Protein AF-A0A834XGU0-F1 (afdb_monomer)

Solvent-accessible surface area (backbone atoms only — not comparable to full-atom values): 18751 Å² total; per-residue (Å²): 137,83,82,84,76,79,83,80,79,70,70,51,96,63,77,82,77,50,76,67,57,47,54,52,50,52,50,57,51,48,28,32,64,75,69,69,49,90,61,53,84,38,84,36,68,68,32,59,58,32,35,29,59,75,41,93,66,96,56,82,42,76,46,64,76,78,62,57,71,57,63,50,50,53,47,44,42,54,41,32,52,72,74,73,41,81,58,84,85,80,74,69,86,64,63,65,71,62,43,58,63,42,100,55,33,50,60,59,52,48,52,33,46,78,69,64,38,44,60,70,57,52,40,75,72,79,76,49,38,65,81,80,62,89,65,49,68,57,55,16,49,51,36,28,39,52,50,53,53,47,48,62,74,70,33,80,84,76,47,54,74,67,49,49,38,51,38,41,54,36,31,33,45,51,83,45,69,80,26,27,25,58,48,102,82,70,46,82,40,53,44,58,44,48,23,35,41,69,44,66,64,43,60,68,67,60,34,49,51,37,53,51,35,56,51,43,12,66,67,46,30,80,45,43,66,69,42,49,48,87,76,64,76,76,60,47,58,62,51,43,51,56,51,52,54,49,39,57,76,48,37,89,50,34,65,44,26,48,51,53,10,45,70,68,42,86,65,90,72,89,56,92,50,64,66,61,53,50,50,54,42,50,53,47,48,53,39,31,50,46,34,42,42,70,76,60,58,53,68,63,58,62,76,77,72,88,80,80,78,91,74,89,72,87,82,80,89,134

Foldseek 3Di:
DDDDDDPPQQFDPDQDDDPVNVVVVCLLVLLCVVVVPPKDWDWDDPNVVCSRSVHDDPDTDIDIDPDDPVVSLVSSCVSCVVVVHHPPLRDDPDQLLDLLLDDCVLVVLVSCVVVVVNCVLQPWDPAKPDDQDPCVSVQLSVQLVLLSVLCVVLPDPLDDSVLSSLLNLLSNCLSQLPMWGQDPVRDTHRRSCCRVCPNNVHDSVSSVLSNLLSVLLVQCLVCLVVLLDPDDDPVLVVSLVSVLVSCLSNQPSVLSSLSVNLSVHDDDPPDPPPVVSSVVSNSSSVSNVCCCVPVSVSPVSNDDDDDDDDDDDDDDDD

pLDDT: mean 77.76, std 17.04, range [29.27, 97.12]

Organism: NCBI:txid362788

Structure (mmCIF, N/CA/C/O backbone):
data_AF-A0A834XGU0-F1
#
_entry.id   AF-A0A834XGU0-F1
#
loop_
_atom_site.group_PDB
_atom_site.id
_atom_site.type_symbol
_atom_site.label_atom_id
_atom_site.label_alt_id
_atom_site.label_comp_id
_atom_site.label_asym_id
_atom_site.label_entity_id
_atom_site.label_seq_id
_atom_site.pdbx_PDB_ins_code
_atom_site.Cartn_x
_atom_site.Cartn_y
_atom_site.Cartn_z
_atom_site.occupancy
_atom_site.B_iso_or_equiv
_atom_site.auth_seq_id
_atom_site.auth_comp_id
_atom_site.auth_asym_id
_atom_site.auth_atom_id
_atom_site.pdbx_PDB_model_num
ATOM 1 N N . MET A 1 1 ? -44.386 -19.884 1.394 1.00 36.91 1 MET A N 1
ATOM 2 C CA . MET A 1 1 ? -44.387 -18.837 2.441 1.00 36.91 1 MET A CA 1
ATOM 3 C C . MET A 1 1 ? -43.522 -19.315 3.600 1.00 36.91 1 MET A C 1
ATOM 5 O O . MET A 1 1 ? -43.923 -20.249 4.278 1.00 36.91 1 MET A O 1
ATOM 9 N N . ARG A 1 2 ? -42.312 -18.768 3.785 1.00 37.66 2 ARG A N 1
ATOM 10 C CA . ARG A 1 2 ? -41.508 -19.022 4.995 1.00 37.66 2 ARG A CA 1
ATOM 11 C C . ARG A 1 2 ? -41.922 -17.994 6.045 1.00 37.66 2 ARG A C 1
ATOM 13 O O . ARG A 1 2 ? -41.835 -16.799 5.781 1.00 37.66 2 ARG A O 1
ATOM 20 N N . ALA A 1 3 ? -42.421 -18.466 7.182 1.00 40.53 3 ALA A N 1
ATOM 21 C CA . ALA A 1 3 ? -42.784 -17.622 8.309 1.00 40.53 3 ALA A CA 1
ATOM 22 C C . ALA A 1 3 ? -41.525 -16.941 8.871 1.00 40.53 3 ALA A C 1
ATOM 24 O O . ALA A 1 3 ? -40.548 -17.610 9.206 1.00 40.53 3 ALA A O 1
ATOM 25 N N . TYR A 1 4 ? -41.549 -15.611 8.945 1.00 37.22 4 TYR A N 1
ATOM 26 C CA . TYR A 1 4 ? -40.575 -14.830 9.699 1.00 37.22 4 TYR A CA 1
ATOM 27 C C . TYR A 1 4 ? -40.877 -15.014 11.189 1.00 37.22 4 TYR A C 1
ATOM 29 O O . TYR A 1 4 ? -41.859 -14.477 11.696 1.00 37.22 4 TYR A O 1
ATOM 37 N N . SER A 1 5 ? -40.039 -15.773 11.890 1.00 46.00 5 SER A N 1
ATOM 38 C CA . SER A 1 5 ? -40.006 -15.748 13.353 1.00 46.00 5 SER A CA 1
ATOM 39 C C . SER A 1 5 ? -39.207 -14.514 13.784 1.00 46.00 5 SER A C 1
ATOM 41 O O . SER A 1 5 ? -38.028 -14.421 13.431 1.00 46.00 5 SER A O 1
ATOM 43 N N . PRO A 1 6 ? -39.786 -13.548 14.517 1.00 44.09 6 PRO A N 1
ATOM 44 C CA . PRO A 1 6 ? -39.016 -12.419 15.013 1.00 44.09 6 PRO A CA 1
ATOM 45 C C . PRO A 1 6 ? -38.058 -12.920 16.099 1.00 44.09 6 PRO A C 1
ATOM 47 O O . PRO A 1 6 ? -38.489 -13.462 17.118 1.00 44.09 6 PRO A O 1
ATOM 50 N N . LEU A 1 7 ? -36.752 -12.749 15.878 1.00 43.41 7 LEU A N 1
ATOM 51 C CA . LEU A 1 7 ? -35.735 -12.912 16.916 1.00 43.41 7 LEU A CA 1
ATOM 52 C C . LEU A 1 7 ? -36.067 -11.941 18.059 1.00 43.41 7 LEU A C 1
ATOM 54 O O . LEU A 1 7 ? -35.852 -10.735 17.946 1.00 43.41 7 LEU A O 1
ATOM 58 N N . ARG A 1 8 ? -36.626 -12.459 19.158 1.00 49.28 8 ARG A N 1
ATOM 59 C CA . ARG A 1 8 ? -36.772 -11.712 20.411 1.00 49.28 8 ARG A CA 1
ATOM 60 C C . ARG A 1 8 ? -35.387 -11.592 21.040 1.00 49.28 8 ARG A C 1
ATOM 62 O O . ARG A 1 8 ? -34.969 -12.477 21.780 1.00 49.28 8 ARG A O 1
ATOM 69 N N . TYR A 1 9 ? -34.661 -10.524 20.724 1.00 52.12 9 TYR A N 1
ATOM 70 C CA . TYR A 1 9 ? -33.456 -10.177 21.472 1.00 52.12 9 TYR A CA 1
ATOM 71 C C . TYR A 1 9 ? -33.874 -9.759 22.886 1.00 52.12 9 TYR A C 1
ATOM 73 O O . TYR A 1 9 ? -34.548 -8.746 23.062 1.00 52.12 9 TYR A O 1
ATOM 81 N N . GLN A 1 10 ? -33.524 -10.569 23.886 1.00 57.81 10 GLN A N 1
ATOM 82 C CA . GLN A 1 10 ? -33.650 -10.190 25.291 1.00 57.81 10 GLN A CA 1
ATOM 83 C C . GLN A 1 10 ? -32.514 -9.219 25.618 1.00 57.81 10 GLN A C 1
ATOM 85 O O . GLN A 1 10 ? -31.343 -9.585 25.547 1.00 57.81 10 GLN A O 1
ATOM 90 N N . VAL A 1 11 ? -32.870 -7.972 25.912 1.00 60.47 11 VAL A N 1
ATOM 91 C CA . VAL A 1 11 ? -31.928 -6.948 26.370 1.00 60.47 11 VAL A CA 1
ATOM 92 C C . VAL A 1 11 ? -31.745 -7.121 27.875 1.00 60.47 11 VAL A C 1
ATOM 94 O O . VAL A 1 11 ? -32.730 -7.232 28.600 1.00 60.47 11 VAL A O 1
ATOM 97 N N . LYS A 1 12 ? -30.497 -7.173 28.345 1.00 70.94 12 LYS A N 1
ATOM 98 C CA . LYS A 1 12 ? -30.189 -7.198 29.779 1.00 70.94 12 LYS A CA 1
ATOM 99 C C . LYS A 1 12 ? -30.462 -5.821 30.399 1.00 70.94 12 LYS A C 1
ATOM 101 O O . LYS A 1 12 ? -29.985 -4.812 29.888 1.00 70.94 12 LYS A O 1
ATOM 106 N N . ASP A 1 13 ? -31.131 -5.797 31.552 1.00 69.56 13 ASP A N 1
ATOM 107 C CA . ASP A 1 13 ? -31.396 -4.565 32.320 1.00 69.56 13 ASP A CA 1
ATOM 108 C C . ASP A 1 13 ? -30.142 -3.996 33.010 1.00 69.56 13 ASP A C 1
ATOM 110 O O . ASP A 1 13 ? -30.126 -2.842 33.442 1.00 69.56 13 ASP A O 1
ATOM 114 N N . LYS A 1 14 ? -29.081 -4.805 33.144 1.00 72.06 14 LYS A N 1
ATOM 115 C CA . LYS A 1 14 ? -27.813 -4.420 33.775 1.00 72.06 14 LYS A CA 1
ATOM 116 C C . LYS A 1 14 ? -26.626 -4.821 32.907 1.00 72.06 14 LYS A C 1
ATOM 118 O O . LYS A 1 14 ? -26.534 -5.960 32.453 1.00 72.06 14 LYS A O 1
ATOM 123 N N . ILE A 1 15 ? -25.709 -3.875 32.714 1.00 77.50 15 ILE A N 1
ATOM 124 C CA . ILE A 1 15 ? -24.426 -4.101 32.046 1.00 77.50 15 ILE A CA 1
ATOM 125 C C . ILE A 1 15 ? -23.455 -4.711 33.057 1.00 77.50 15 ILE A C 1
ATOM 127 O O . ILE A 1 15 ? -23.172 -4.116 34.095 1.00 77.50 15 ILE A O 1
ATOM 131 N N . GLU A 1 16 ? -22.937 -5.893 32.736 1.00 78.56 16 GLU A N 1
ATOM 132 C CA . GLU A 1 16 ? -21.901 -6.564 33.517 1.00 78.56 16 GLU A CA 1
ATOM 133 C C . GLU A 1 16 ? -20.520 -6.180 32.977 1.00 78.56 16 GLU A C 1
ATOM 135 O O . GLU A 1 16 ? -20.194 -6.395 31.803 1.00 78.56 16 GLU A O 1
ATOM 140 N N . VAL A 1 17 ? -19.713 -5.590 33.854 1.00 81.12 17 VAL A N 1
ATOM 141 C CA . VAL A 1 17 ? -18.345 -5.160 33.566 1.00 81.12 17 VAL A CA 1
ATOM 142 C C . VAL A 1 17 ? -17.392 -6.180 34.181 1.00 81.12 17 VAL A C 1
ATOM 144 O O . VAL A 1 17 ? -17.503 -6.494 35.364 1.00 81.12 17 VAL A O 1
ATOM 147 N N . SER A 1 18 ? -16.480 -6.710 33.373 1.00 80.19 18 SER A N 1
ATOM 148 C CA . SER A 1 18 ? -15.431 -7.634 33.805 1.00 80.19 18 SER A CA 1
ATOM 149 C C . SER A 1 18 ? -14.384 -6.931 34.671 1.00 80.19 18 SER A C 1
ATOM 151 O O . SER A 1 18 ? -14.230 -5.709 34.624 1.00 80.19 18 SER A O 1
ATOM 153 N N . ASP A 1 19 ? -13.599 -7.707 35.417 1.00 76.12 19 ASP A N 1
ATOM 154 C CA . ASP A 1 19 ? -12.519 -7.165 36.249 1.00 76.12 19 ASP A CA 1
ATOM 155 C C . ASP A 1 19 ? -11.467 -6.403 35.431 1.00 76.12 19 ASP A C 1
ATOM 157 O O . ASP A 1 19 ? -10.904 -5.414 35.903 1.00 76.12 19 ASP A O 1
ATOM 161 N N . LEU A 1 20 ? -11.216 -6.832 34.190 1.00 74.75 20 LEU A N 1
ATOM 162 C CA . LEU A 1 20 ? -10.299 -6.148 33.281 1.00 74.75 20 LEU A CA 1
ATOM 163 C C . LEU A 1 20 ? -10.860 -4.794 32.836 1.00 74.75 20 LEU A C 1
ATOM 165 O O . LEU A 1 20 ? -10.172 -3.782 32.935 1.00 74.75 20 LEU A O 1
ATOM 169 N N . GLU A 1 21 ? -12.116 -4.758 32.389 1.00 79.50 21 GLU A N 1
ATOM 170 C CA . GLU A 1 21 ? -12.786 -3.517 31.979 1.00 79.50 21 GLU A CA 1
ATOM 171 C C . GLU A 1 21 ? -12.884 -2.531 33.146 1.00 79.50 21 GLU A C 1
ATOM 173 O O . GLU A 1 21 ? -12.647 -1.337 32.977 1.00 79.50 21 GLU A O 1
ATOM 178 N N . LYS A 1 22 ? -13.153 -3.034 34.354 1.00 82.81 22 LYS A N 1
ATOM 179 C CA . LYS A 1 22 ? -13.188 -2.223 35.569 1.00 82.81 22 LYS A CA 1
ATOM 180 C C . LYS A 1 22 ? -11.828 -1.593 35.862 1.00 82.81 22 LYS A C 1
ATOM 182 O O . LYS A 1 22 ? -11.764 -0.387 36.067 1.00 82.81 22 LYS A O 1
ATOM 187 N N . LYS A 1 23 ? -10.737 -2.366 35.773 1.00 79.12 23 LYS A N 1
ATOM 188 C CA . LYS A 1 23 ? -9.370 -1.826 35.884 1.00 79.12 23 LYS A CA 1
ATOM 189 C C . LYS A 1 23 ? -9.099 -0.743 34.841 1.00 79.12 23 LYS A C 1
ATOM 191 O O . LYS A 1 23 ? -8.522 0.284 35.184 1.00 79.12 23 LYS A O 1
ATOM 196 N N . ILE A 1 24 ? -9.528 -0.944 33.593 1.00 81.25 24 ILE A N 1
ATOM 197 C CA . ILE A 1 24 ? -9.379 0.061 32.530 1.00 81.25 24 ILE A CA 1
ATOM 198 C C . ILE A 1 24 ? -10.116 1.348 32.918 1.00 81.25 24 ILE A C 1
ATOM 200 O O . ILE A 1 24 ? -9.513 2.420 32.917 1.00 81.25 24 ILE A O 1
ATOM 204 N N . PHE A 1 25 ? -11.388 1.259 33.310 1.00 85.56 25 PHE A N 1
ATOM 205 C CA . PHE A 1 25 ? -12.170 2.429 33.711 1.00 85.56 25 PHE A CA 1
ATOM 206 C C . PHE A 1 25 ? -11.584 3.135 34.935 1.00 85.56 25 PHE A C 1
ATOM 208 O O . PHE A 1 25 ? -11.485 4.361 34.929 1.00 85.56 25 PHE A O 1
ATOM 215 N N . ASP A 1 26 ? -11.112 2.385 35.930 1.00 84.69 26 ASP A N 1
ATOM 216 C CA . ASP A 1 26 ? -10.465 2.938 37.119 1.00 84.69 26 ASP A CA 1
ATOM 217 C C . ASP A 1 26 ? -9.198 3.732 36.754 1.00 84.69 26 ASP A C 1
ATOM 219 O O . ASP A 1 26 ? -8.947 4.794 37.325 1.00 84.69 26 ASP A O 1
ATOM 223 N N . ARG A 1 27 ? -8.413 3.279 35.765 1.00 85.44 27 ARG A N 1
ATOM 224 C CA . ARG A 1 27 ? -7.227 4.009 35.276 1.00 85.44 27 ARG A CA 1
ATOM 225 C C . ARG A 1 27 ? -7.597 5.295 34.534 1.00 85.44 27 ARG A C 1
ATOM 227 O O . ARG A 1 27 ? -6.975 6.337 34.756 1.00 85.44 27 ARG A O 1
ATOM 234 N N . LEU A 1 28 ? -8.629 5.252 33.690 1.00 84.94 28 LEU A N 1
ATOM 235 C CA . LEU A 1 28 ? -9.108 6.435 32.966 1.00 84.94 28 LEU A CA 1
ATOM 236 C C . LEU A 1 28 ? -9.686 7.486 33.928 1.00 84.94 28 LEU A C 1
ATOM 238 O O . LEU A 1 28 ? -9.356 8.667 33.829 1.00 84.94 28 LEU A O 1
ATOM 242 N N . LEU A 1 29 ? -10.488 7.060 34.906 1.00 88.31 29 LEU A N 1
ATOM 243 C CA . LEU A 1 29 ? -11.030 7.935 35.950 1.00 88.31 29 LEU A CA 1
ATOM 244 C C . LEU A 1 29 ? -9.930 8.462 36.882 1.00 88.31 29 LEU A C 1
ATOM 246 O O . LEU A 1 29 ? -9.945 9.634 37.263 1.00 88.31 29 LEU A O 1
ATOM 250 N N . GLY A 1 30 ? -8.940 7.628 37.208 1.00 87.38 30 GLY A N 1
ATOM 251 C CA . GLY A 1 30 ? -7.760 8.026 37.973 1.00 87.38 30 GLY A CA 1
ATOM 252 C C . GLY A 1 30 ? -6.962 9.134 37.284 1.00 87.38 30 GLY A C 1
ATOM 253 O O . GLY A 1 30 ? -6.522 10.074 37.947 1.00 87.38 30 GLY A O 1
ATOM 254 N N . THR A 1 31 ? -6.870 9.084 35.952 1.00 88.19 31 THR A N 1
ATOM 255 C CA . THR A 1 31 ? -6.255 10.140 35.136 1.00 88.19 31 THR A CA 1
ATOM 256 C C . THR A 1 31 ? -7.010 11.465 35.283 1.00 88.19 31 THR A C 1
ATOM 258 O O . THR A 1 31 ? -6.387 12.492 35.560 1.00 88.19 31 THR A O 1
ATOM 261 N N . LEU A 1 32 ? -8.347 11.458 35.172 1.00 88.25 32 LEU A N 1
ATOM 262 C CA . LEU A 1 32 ? -9.160 12.671 35.359 1.00 88.25 32 LEU A CA 1
ATOM 263 C C . LEU A 1 32 ? -8.946 13.288 36.743 1.00 88.25 32 LEU A C 1
ATOM 265 O O . LEU A 1 32 ? -8.696 14.487 36.857 1.00 88.25 32 LEU A O 1
ATOM 269 N N . SER A 1 33 ? -9.008 12.451 37.782 1.00 90.25 33 SER A N 1
ATOM 270 C CA . SER A 1 33 ? -8.859 12.872 39.176 1.00 90.25 33 SER A CA 1
ATOM 271 C C . SER A 1 33 ? -7.472 13.459 39.445 1.00 90.25 33 SER A C 1
ATOM 273 O O . SER A 1 33 ? -7.350 14.538 40.024 1.00 90.25 33 SER A O 1
ATOM 275 N N . LYS A 1 34 ? -6.411 12.801 38.957 1.00 90.00 34 LYS A N 1
ATOM 276 C CA . LYS A 1 34 ? -5.024 13.235 39.169 1.00 90.00 34 LYS A CA 1
ATOM 277 C C . LYS A 1 34 ? -4.732 14.601 38.553 1.00 90.00 34 LYS A C 1
ATOM 279 O O . LYS A 1 34 ? -4.026 15.400 39.166 1.00 90.00 34 LYS A O 1
ATOM 284 N N . PHE A 1 35 ? -5.232 14.845 37.345 1.00 90.00 35 PHE A N 1
ATOM 285 C CA . PHE A 1 35 ? -4.955 16.069 36.593 1.00 90.00 35 PHE A CA 1
ATOM 286 C C . PHE A 1 35 ? -6.056 17.129 36.721 1.00 90.00 35 PHE A C 1
ATOM 288 O O . PHE A 1 35 ? -5.958 18.174 36.083 1.00 90.00 35 PHE A O 1
ATOM 295 N N . GLY A 1 36 ? -7.086 16.884 37.541 1.00 88.00 36 GLY A N 1
ATOM 296 C CA . GLY A 1 36 ? -8.196 17.818 37.743 1.00 88.00 36 GLY A CA 1
ATOM 297 C C . GLY A 1 36 ? -8.974 18.113 36.459 1.00 88.00 36 GLY A C 1
ATOM 298 O O . GLY A 1 36 ? -9.448 19.233 36.268 1.00 88.00 36 GLY A O 1
ATOM 299 N N . LEU A 1 37 ? -9.067 17.137 35.552 1.00 88.00 37 LEU A N 1
ATOM 300 C CA . LEU A 1 37 ? -9.719 17.320 34.258 1.00 88.00 37 LEU A CA 1
ATOM 301 C C . LEU A 1 37 ? -11.238 17.321 34.445 1.00 88.00 37 LEU A C 1
ATOM 303 O O . LEU A 1 37 ? -11.802 16.381 34.998 1.00 88.00 37 LEU A O 1
ATOM 307 N N . GLN A 1 38 ? -11.912 18.350 33.929 1.00 85.38 38 GLN A N 1
ATOM 308 C CA . GLN A 1 38 ? -13.382 18.429 33.924 1.00 85.38 38 GLN A CA 1
ATOM 309 C C . GLN A 1 38 ? -14.027 17.618 32.784 1.00 85.38 38 GLN A C 1
ATOM 311 O O . GLN A 1 38 ? -15.213 17.766 32.508 1.00 85.38 38 GLN A O 1
ATOM 316 N N . THR A 1 39 ? -13.241 16.801 32.086 1.00 83.50 39 THR A N 1
ATOM 317 C CA . THR A 1 39 ? -13.666 15.981 30.947 1.00 83.50 39 THR A CA 1
ATOM 318 C C . THR A 1 39 ? -14.594 14.855 31.390 1.00 83.50 39 THR A C 1
ATOM 320 O O . THR A 1 39 ? -14.282 14.117 32.325 1.00 83.50 39 THR A O 1
ATOM 323 N N . GLN A 1 40 ? -15.710 14.664 30.689 1.00 82.06 40 GLN A N 1
ATOM 324 C CA . GLN A 1 40 ? -16.565 13.493 30.864 1.00 82.06 40 GLN A CA 1
ATOM 325 C C . GLN A 1 40 ? -16.154 12.368 29.915 1.00 82.06 40 GLN A C 1
ATOM 327 O O . GLN A 1 40 ? -16.179 12.520 28.694 1.00 82.06 40 GLN A O 1
ATOM 332 N N . LEU A 1 41 ? -15.854 11.200 30.487 1.00 84.50 41 LEU A N 1
ATOM 333 C CA . LEU A 1 41 ? -15.638 9.964 29.737 1.00 84.50 41 LEU A CA 1
ATOM 334 C C . LEU A 1 41 ? -16.979 9.272 29.495 1.00 84.50 41 LEU A C 1
ATOM 336 O O . LEU A 1 41 ? -17.712 8.980 30.441 1.00 84.50 41 LEU A O 1
ATOM 340 N N . ARG A 1 42 ? -17.294 8.971 28.235 1.00 83.31 42 ARG A N 1
ATOM 341 C CA . ARG A 1 42 ? -18.494 8.208 27.866 1.00 83.31 42 ARG A CA 1
ATOM 342 C C . ARG A 1 42 ? -18.098 6.968 27.090 1.00 83.31 42 ARG A C 1
ATOM 344 O O . ARG A 1 42 ? -17.464 7.078 26.046 1.00 83.31 42 ARG A O 1
ATOM 351 N N . VAL A 1 43 ? -18.510 5.799 27.572 1.00 83.00 43 VAL A N 1
ATOM 352 C CA . VAL A 1 43 ? -18.376 4.562 26.799 1.00 83.00 43 VAL A CA 1
ATOM 353 C C . VAL A 1 43 ? -19.427 4.568 25.692 1.00 83.00 43 VAL A C 1
ATOM 355 O O . VAL A 1 43 ? -20.607 4.810 25.951 1.00 83.00 43 VAL A O 1
ATOM 358 N N . ALA A 1 44 ? -19.001 4.334 24.460 1.00 78.00 44 ALA A N 1
ATOM 359 C CA . ALA A 1 44 ? -19.841 4.389 23.274 1.00 78.00 44 ALA A CA 1
ATOM 360 C C . ALA A 1 44 ? -19.652 3.137 22.400 1.00 78.00 44 ALA A C 1
ATOM 362 O O . ALA A 1 44 ? -18.952 2.192 22.761 1.00 78.00 44 ALA A O 1
ATOM 363 N N . GLY A 1 45 ? -20.308 3.128 21.240 1.00 77.56 45 GLY A N 1
ATOM 364 C CA . GLY A 1 45 ? -20.022 2.168 20.178 1.00 77.56 45 GLY A CA 1
ATOM 365 C C . GLY A 1 45 ? -20.575 0.757 20.393 1.00 77.56 45 GLY A C 1
ATOM 366 O O . GLY A 1 45 ? -21.588 0.541 21.066 1.00 77.56 45 GLY A O 1
ATOM 367 N N . GLY A 1 46 ? -19.926 -0.209 19.735 1.00 76.81 46 GLY A N 1
ATOM 368 C CA . GLY A 1 46 ? -20.369 -1.607 19.677 1.00 76.81 46 GLY A CA 1
ATOM 369 C C . GLY A 1 46 ? -20.388 -2.288 21.044 1.00 76.81 46 GLY A C 1
ATOM 370 O O . GLY A 1 46 ? -21.262 -3.114 21.292 1.00 76.81 46 GLY A O 1
ATOM 371 N N . TRP A 1 47 ? -19.505 -1.863 21.951 1.00 84.38 47 TRP A N 1
ATOM 372 C CA . TRP A 1 47 ? -19.410 -2.382 23.312 1.00 84.38 47 TRP A CA 1
ATOM 373 C C . TRP A 1 47 ? -20.732 -2.294 24.078 1.00 84.38 47 TRP A C 1
ATOM 375 O O . TRP A 1 47 ? -21.200 -3.290 24.624 1.00 84.38 47 TRP A O 1
ATOM 385 N N . VAL A 1 48 ? -21.381 -1.122 24.071 1.00 80.25 48 VAL A N 1
ATOM 386 C CA . VAL A 1 48 ? -22.630 -0.890 24.820 1.00 80.25 48 VAL A CA 1
ATOM 387 C C . VAL A 1 48 ? -23.741 -1.795 24.290 1.00 80.25 48 VAL A C 1
ATOM 389 O O . VAL A 1 48 ? -24.441 -2.446 25.064 1.00 80.25 48 VAL A O 1
ATOM 392 N N . ARG A 1 49 ? -23.871 -1.884 22.960 1.00 81.44 49 ARG A N 1
ATOM 393 C CA . ARG A 1 49 ? -24.832 -2.780 22.304 1.00 81.44 49 ARG A CA 1
ATOM 394 C C . ARG A 1 49 ? -24.564 -4.234 22.679 1.00 81.44 49 ARG A C 1
ATOM 396 O O . ARG A 1 49 ? -25.493 -4.956 23.023 1.00 81.44 49 ARG A O 1
ATOM 403 N N . ASP A 1 50 ? -23.315 -4.670 22.591 1.00 81.12 50 ASP A N 1
ATOM 404 C CA . ASP A 1 50 ? -22.959 -6.074 22.758 1.00 81.12 50 ASP A CA 1
ATOM 405 C C . ASP A 1 50 ? -23.120 -6.511 24.223 1.00 81.12 50 ASP A C 1
ATOM 407 O O . ASP A 1 50 ? -23.695 -7.571 24.471 1.00 81.12 50 ASP A O 1
ATOM 411 N N . LYS A 1 51 ? -22.797 -5.644 25.192 1.00 80.56 51 LYS A N 1
ATOM 412 C CA . LYS A 1 51 ? -23.093 -5.868 26.616 1.00 80.56 51 LYS A CA 1
ATOM 413 C C . LYS A 1 51 ? -24.586 -5.972 26.911 1.00 80.56 51 LYS A C 1
ATOM 415 O O . LYS A 1 51 ? -25.002 -6.873 27.639 1.00 80.56 51 LYS A O 1
ATOM 420 N N . LEU A 1 52 ? -25.400 -5.101 26.313 1.00 77.94 52 LEU A N 1
ATOM 421 C CA . LEU A 1 52 ? -26.861 -5.158 26.429 1.00 77.94 52 LEU A CA 1
ATOM 422 C C . LEU A 1 52 ? -27.447 -6.448 25.840 1.00 77.94 52 LEU A C 1
ATOM 424 O O . LEU A 1 52 ? -28.478 -6.925 26.307 1.00 77.94 52 LEU A O 1
ATOM 428 N N . LEU A 1 53 ? -26.774 -7.038 24.851 1.00 79.12 53 LEU A N 1
ATOM 429 C CA . LEU A 1 53 ? -27.134 -8.322 24.246 1.00 79.12 53 LEU A CA 1
ATOM 430 C C . LEU A 1 53 ? -26.471 -9.531 24.931 1.00 79.12 53 LEU A C 1
ATOM 432 O O . LEU A 1 53 ? -26.609 -10.650 24.440 1.00 79.12 53 LEU A O 1
ATOM 436 N N . GLY A 1 54 ? -25.742 -9.326 26.034 1.00 75.38 54 GLY A N 1
ATOM 437 C CA . GLY A 1 54 ? -25.045 -10.390 26.759 1.00 75.38 54 GLY A CA 1
ATOM 438 C C . GLY A 1 54 ? -23.876 -11.019 25.995 1.00 75.38 54 GLY A C 1
ATOM 439 O O . GLY A 1 54 ? -23.501 -12.148 26.295 1.00 75.38 54 GLY A O 1
ATOM 440 N N . LYS A 1 55 ? -23.322 -10.320 25.003 1.00 76.56 55 LYS A N 1
ATOM 441 C CA . LYS A 1 55 ? -22.146 -10.748 24.242 1.00 76.56 55 LYS A CA 1
ATOM 442 C C . LYS A 1 55 ? -20.876 -10.179 24.861 1.00 76.56 55 LYS A C 1
ATOM 444 O O . LYS A 1 55 ? -20.866 -9.058 25.371 1.00 76.56 55 LYS A O 1
ATOM 449 N N . GLU A 1 56 ? -19.792 -10.938 24.765 1.00 71.06 56 GLU A N 1
ATOM 450 C CA . GLU A 1 56 ? -18.467 -10.432 25.109 1.00 71.06 56 GLU A CA 1
ATOM 451 C C . GLU A 1 56 ? -17.931 -9.534 23.991 1.00 71.06 56 GLU A C 1
ATOM 453 O O . GLU A 1 56 ? -18.068 -9.840 22.805 1.00 71.06 56 GLU A O 1
ATOM 458 N N . CYS A 1 57 ? -17.340 -8.405 24.377 1.00 69.44 57 CYS A N 1
ATOM 459 C CA . CYS A 1 57 ? -16.717 -7.455 23.470 1.00 69.44 57 CYS A CA 1
ATOM 460 C C . CYS A 1 57 ? -15.467 -6.885 24.138 1.00 69.44 57 CYS A C 1
ATOM 462 O O . CYS A 1 57 ? -15.554 -6.284 25.205 1.00 69.44 57 CYS A O 1
ATOM 464 N N . ASN A 1 58 ? -14.316 -7.060 23.490 1.00 70.88 58 ASN A N 1
ATOM 465 C CA . ASN A 1 58 ? -13.020 -6.596 23.993 1.00 70.88 58 ASN A CA 1
ATOM 466 C C . ASN A 1 58 ? -12.652 -5.192 23.481 1.00 70.88 58 ASN A C 1
ATOM 468 O O . ASN A 1 58 ? -11.557 -4.707 23.747 1.00 70.88 58 ASN A O 1
ATOM 472 N N . HIS A 1 59 ? -13.541 -4.547 22.720 1.00 72.62 59 HIS A N 1
ATOM 473 C CA . HIS A 1 59 ? -13.311 -3.233 22.125 1.00 72.62 59 HIS A CA 1
ATOM 474 C C . HIS A 1 59 ? -14.136 -2.179 22.859 1.00 72.62 59 HIS A C 1
ATOM 476 O O . HIS A 1 59 ? -15.359 -2.234 22.801 1.00 72.62 59 HIS A O 1
ATOM 482 N N . ILE A 1 60 ? -13.485 -1.230 23.535 1.00 75.75 60 ILE A N 1
ATOM 483 C CA . ILE A 1 60 ? -14.143 -0.165 24.304 1.00 75.75 60 ILE A CA 1
ATOM 484 C C . ILE A 1 60 ? -13.907 1.167 23.598 1.00 75.75 60 ILE A C 1
ATOM 486 O O . ILE A 1 60 ? -12.781 1.658 23.552 1.00 75.75 60 ILE A O 1
ATOM 490 N N . ASP A 1 61 ? -14.975 1.779 23.093 1.00 80.06 61 ASP A N 1
ATOM 491 C CA . ASP A 1 61 ? -14.906 3.126 22.532 1.00 80.06 61 ASP A CA 1
ATOM 492 C C . ASP A 1 61 ? -15.153 4.158 23.635 1.00 80.06 61 ASP A C 1
ATOM 494 O O . ASP A 1 61 ? -16.190 4.118 24.300 1.00 80.06 61 ASP A O 1
ATOM 498 N N . ILE A 1 62 ? -14.225 5.101 23.819 1.00 80.56 62 ILE A N 1
ATOM 499 C CA . ILE A 1 62 ? -14.363 6.203 24.778 1.00 80.56 62 ILE A CA 1
ATOM 500 C C . ILE A 1 62 ? -14.496 7.524 24.026 1.00 80.56 62 ILE A C 1
ATOM 502 O O . ILE A 1 62 ? -13.612 7.913 23.265 1.00 80.56 62 ILE A O 1
ATOM 506 N N . ALA A 1 63 ? -15.595 8.230 24.272 1.00 76.50 63 ALA A N 1
ATOM 507 C CA . ALA A 1 63 ? -15.799 9.600 23.831 1.00 76.50 63 ALA A CA 1
ATOM 508 C C . ALA A 1 63 ? -15.433 10.586 24.949 1.00 76.50 63 ALA A C 1
ATOM 510 O O . ALA A 1 63 ? -15.752 10.357 26.120 1.00 76.50 63 ALA A O 1
ATOM 511 N N . LEU A 1 64 ? -14.789 11.683 24.550 1.00 80.50 64 LEU A N 1
ATOM 512 C CA . LEU A 1 64 ? -14.426 12.832 25.380 1.00 80.50 64 LEU A CA 1
ATOM 513 C C . LEU A 1 64 ? -15.262 14.033 24.938 1.00 80.50 64 LEU A C 1
ATOM 515 O O . LEU A 1 64 ? -15.575 14.161 23.754 1.00 80.50 64 LEU A O 1
ATOM 519 N N . ASP A 1 65 ? -15.630 14.903 25.870 1.00 77.31 65 ASP A N 1
ATOM 520 C CA . ASP A 1 65 ? -16.528 16.032 25.616 1.00 77.31 65 ASP A CA 1
ATOM 521 C C . ASP A 1 65 ? -15.811 17.364 25.349 1.00 77.31 65 ASP A C 1
ATOM 523 O O . ASP A 1 65 ? -16.311 18.168 24.564 1.00 77.31 65 ASP A O 1
ATOM 527 N N . ASN A 1 66 ? -14.657 17.610 25.977 1.00 78.38 66 ASN A N 1
ATOM 528 C CA . ASN A 1 66 ? -14.017 18.932 25.990 1.00 78.38 66 ASN A CA 1
ATOM 529 C C . ASN A 1 66 ? -12.524 18.950 25.613 1.00 78.38 66 ASN A C 1
ATOM 531 O O . ASN A 1 66 ? -11.893 20.000 25.720 1.00 78.38 66 ASN A O 1
ATOM 535 N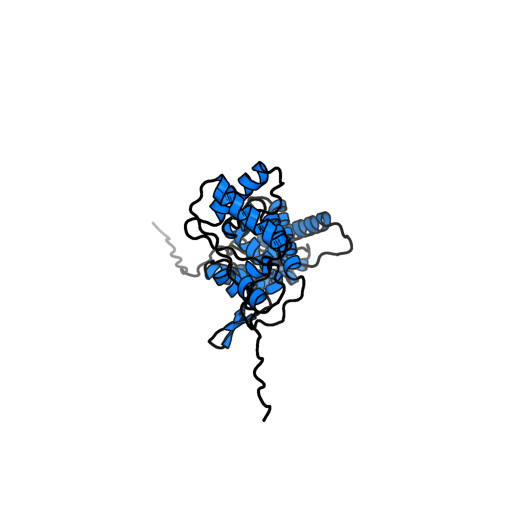 N . MET A 1 67 ? -11.954 17.825 25.178 1.00 78.94 67 MET A N 1
ATOM 536 C CA . MET A 1 67 ? -10.550 17.751 24.761 1.00 78.94 67 MET A CA 1
ATOM 537 C C . MET A 1 67 ? -10.320 16.721 23.663 1.00 78.94 67 MET A C 1
ATOM 539 O O . MET A 1 67 ? -11.144 15.829 23.438 1.00 78.94 67 MET A O 1
ATOM 543 N N . MET A 1 68 ? -9.183 16.838 22.977 1.00 72.25 68 MET A N 1
ATOM 544 C CA . MET A 1 68 ? -8.808 15.863 21.961 1.00 72.25 68 MET A CA 1
ATOM 545 C C . MET A 1 68 ? -8.321 14.560 22.598 1.00 72.25 68 MET A C 1
ATOM 547 O O . MET A 1 68 ? -7.648 14.553 23.628 1.00 72.25 68 MET A O 1
ATOM 551 N N . GLY A 1 69 ? -8.587 13.436 21.926 1.00 71.81 69 GLY A N 1
ATOM 552 C CA . GLY A 1 69 ? -8.094 12.126 22.362 1.00 71.81 69 GLY A CA 1
ATOM 553 C C . GLY A 1 69 ? -6.570 12.069 22.490 1.00 71.81 69 GLY A C 1
ATOM 554 O O . GLY A 1 69 ? -6.065 11.402 23.382 1.00 71.81 69 GLY A O 1
ATOM 555 N N . SER A 1 70 ? -5.836 12.809 21.655 1.00 71.75 70 SER A N 1
ATOM 556 C CA . SER A 1 70 ? -4.376 12.915 21.737 1.00 71.75 70 SER A CA 1
ATOM 557 C C . SER A 1 70 ? -3.895 13.530 23.048 1.00 71.75 70 SER A C 1
ATOM 559 O O . SER A 1 70 ? -3.032 12.957 23.706 1.00 71.75 70 SER A O 1
ATOM 561 N N . GLU A 1 71 ? -4.501 14.645 23.454 1.00 77.25 71 GLU A N 1
ATOM 562 C CA . GLU A 1 71 ? -4.178 15.357 24.696 1.00 77.25 71 GLU A CA 1
ATOM 563 C C . GLU A 1 71 ? -4.501 14.488 25.914 1.00 77.25 71 GLU A C 1
ATOM 565 O O . GLU A 1 71 ? -3.720 14.392 26.860 1.00 77.25 71 GLU A O 1
ATOM 570 N N . PHE A 1 72 ? -5.639 13.794 25.873 1.00 81.81 72 PHE A N 1
ATOM 571 C CA . PHE A 1 72 ? -6.039 12.899 26.950 1.00 81.81 72 PHE A CA 1
ATOM 572 C C . PHE A 1 72 ? -5.105 11.690 27.083 1.00 81.81 72 PHE A C 1
ATOM 574 O O . PHE A 1 72 ? -4.734 11.305 28.189 1.00 81.81 72 PHE A O 1
ATOM 581 N N . VAL A 1 73 ? -4.677 11.109 25.962 1.00 80.81 73 VAL A N 1
ATOM 582 C CA . VAL A 1 73 ? -3.766 9.959 25.934 1.00 80.81 73 VAL A CA 1
ATOM 583 C C . VAL A 1 73 ? -2.395 10.295 26.534 1.00 80.81 73 VAL A C 1
ATOM 585 O O . VAL A 1 73 ? -1.813 9.452 27.219 1.00 80.81 73 VAL A O 1
ATOM 588 N N . GLU A 1 74 ? -1.890 11.516 26.343 1.00 80.50 74 GLU A N 1
ATOM 589 C CA . GLU A 1 74 ? -0.675 11.979 27.030 1.00 80.50 74 GLU A CA 1
ATOM 590 C C . GLU A 1 74 ? -0.860 11.993 28.550 1.00 80.50 74 GLU A C 1
ATOM 592 O O . GLU A 1 74 ? -0.027 11.456 29.277 1.00 80.50 74 GLU A O 1
ATOM 597 N N . LYS A 1 75 ? -2.002 12.494 29.038 1.00 82.94 75 LYS A N 1
ATOM 598 C CA . LYS A 1 75 ? -2.324 12.471 30.473 1.00 82.94 75 LYS A CA 1
ATOM 599 C C . LYS A 1 75 ? -2.459 11.057 31.022 1.00 82.94 75 LYS A C 1
ATOM 601 O O . LYS A 1 75 ? -1.998 10.795 32.129 1.00 82.94 75 LYS A O 1
ATOM 606 N N . VAL A 1 76 ? -3.041 10.133 30.257 1.00 82.19 76 VAL A N 1
ATOM 607 C CA . VAL A 1 76 ? -3.112 8.718 30.652 1.00 82.19 76 VAL A CA 1
ATOM 608 C C . VAL A 1 76 ? -1.705 8.137 30.790 1.00 82.19 76 VAL A C 1
ATOM 610 O O . VAL A 1 76 ? -1.423 7.465 31.779 1.00 82.19 76 VAL A O 1
ATOM 613 N N . ARG A 1 77 ? -0.795 8.433 29.854 1.00 81.69 77 ARG A N 1
ATOM 614 C CA . ARG A 1 77 ? 0.606 7.995 29.941 1.00 81.69 77 ARG A CA 1
ATOM 615 C C . ARG A 1 77 ? 1.288 8.536 31.199 1.00 81.69 77 ARG A C 1
ATOM 617 O O . ARG A 1 77 ? 1.902 7.759 31.927 1.00 81.69 77 ARG A O 1
ATOM 624 N N . ASP A 1 78 ? 1.134 9.828 31.478 1.00 82.50 78 ASP A N 1
ATOM 625 C CA . ASP A 1 78 ? 1.699 10.458 32.676 1.00 82.50 78 ASP A CA 1
ATOM 626 C C . ASP A 1 78 ? 1.130 9.841 33.966 1.00 82.50 78 ASP A C 1
ATOM 628 O O . ASP A 1 78 ? 1.854 9.642 34.943 1.00 82.50 78 ASP A O 1
ATOM 632 N N . TYR A 1 79 ? -0.165 9.501 33.976 1.00 83.38 79 TYR A N 1
ATOM 633 C CA . TYR A 1 79 ? -0.809 8.839 35.109 1.00 83.38 79 TYR A CA 1
ATOM 634 C C . TYR A 1 79 ? -0.280 7.417 35.334 1.00 83.38 79 TYR A C 1
ATOM 636 O O . TYR A 1 79 ? -0.000 7.062 36.478 1.00 83.38 79 TYR A O 1
ATOM 644 N N . LEU A 1 80 ? -0.107 6.623 34.271 1.00 80.19 80 LEU A N 1
ATOM 645 C CA . LEU A 1 80 ? 0.438 5.262 34.362 1.00 80.19 80 LEU A CA 1
ATOM 646 C C . LEU A 1 80 ? 1.871 5.266 34.908 1.00 80.19 80 LEU A C 1
ATOM 648 O O . LEU A 1 80 ? 2.173 4.529 35.847 1.00 80.19 80 LEU A O 1
ATOM 652 N N . LEU A 1 81 ? 2.712 6.181 34.416 1.00 82.25 81 LEU A N 1
ATOM 653 C CA . LEU A 1 81 ? 4.065 6.373 34.942 1.00 82.25 81 LEU A CA 1
ATOM 654 C C . LEU A 1 81 ? 4.050 6.775 36.422 1.00 82.25 81 LEU A C 1
ATOM 656 O O . LEU A 1 81 ? 4.847 6.270 37.211 1.00 82.25 81 LEU A O 1
ATOM 660 N N . TYR A 1 82 ? 3.125 7.653 36.819 1.00 84.56 82 TYR A N 1
ATOM 661 C CA . TYR A 1 82 ? 2.979 8.083 38.210 1.00 84.56 82 TYR A CA 1
ATOM 662 C C . TYR A 1 82 ? 2.624 6.932 39.164 1.00 84.56 82 TYR A C 1
ATOM 664 O O . TYR A 1 82 ? 3.101 6.915 40.298 1.00 84.56 82 TYR A O 1
ATOM 672 N N . ILE A 1 83 ? 1.814 5.967 38.723 1.00 86.06 83 ILE A N 1
ATOM 673 C CA . ILE A 1 83 ? 1.439 4.798 39.534 1.00 86.06 83 ILE A CA 1
ATOM 674 C C . ILE A 1 83 ? 2.425 3.624 39.403 1.00 86.06 83 ILE A C 1
ATOM 676 O O . ILE A 1 83 ? 2.183 2.567 39.982 1.00 86.06 83 ILE A O 1
ATOM 680 N N . GLY A 1 84 ? 3.539 3.807 38.682 1.00 78.38 84 GLY A N 1
ATOM 681 C CA . GLY A 1 84 ? 4.585 2.795 38.511 1.00 78.38 84 GLY A CA 1
ATOM 682 C C . GLY A 1 84 ? 4.247 1.695 37.502 1.00 78.38 84 GLY A C 1
ATOM 683 O O . GLY A 1 84 ? 4.864 0.632 37.540 1.00 78.38 84 GLY A O 1
ATOM 684 N N . GLU A 1 85 ? 3.278 1.926 36.616 1.00 78.06 85 GLU A N 1
ATOM 685 C CA . GLU A 1 85 ? 2.928 1.013 35.526 1.00 78.06 85 GLU A CA 1
ATOM 686 C C . GLU A 1 85 ? 3.606 1.457 34.222 1.00 78.06 85 GLU A C 1
ATOM 688 O O . GLU A 1 85 ? 3.660 2.646 33.898 1.00 78.06 85 GLU A O 1
ATOM 693 N N . ASP A 1 86 ? 4.133 0.498 33.458 1.00 61.34 86 ASP A N 1
ATOM 694 C CA . ASP A 1 86 ? 4.709 0.787 32.145 1.00 61.34 86 ASP A CA 1
ATOM 695 C C . ASP A 1 86 ? 3.586 1.059 31.132 1.00 61.34 86 ASP A C 1
ATOM 697 O O . ASP A 1 86 ? 2.648 0.275 30.983 1.00 61.34 86 ASP A O 1
ATOM 701 N N . ALA A 1 87 ? 3.683 2.172 30.409 1.00 58.03 87 ALA A N 1
ATOM 702 C CA . ALA A 1 87 ? 2.686 2.615 29.439 1.00 58.03 87 ALA A CA 1
ATOM 703 C C . ALA A 1 87 ? 2.859 1.946 28.058 1.00 58.03 87 ALA A C 1
ATOM 705 O O . ALA A 1 87 ? 2.558 2.551 27.019 1.00 58.03 87 ALA A O 1
ATOM 706 N N . GLN A 1 88 ? 3.355 0.705 28.021 1.00 50.56 88 GLN A N 1
ATOM 707 C CA . GLN A 1 88 ? 3.461 -0.078 26.791 1.00 50.56 88 GLN A CA 1
ATOM 708 C C . GLN A 1 88 ? 2.055 -0.345 26.234 1.00 50.56 88 GLN A C 1
ATOM 710 O O . GLN A 1 88 ? 1.272 -1.093 26.807 1.00 50.56 88 GLN A O 1
ATOM 715 N N . GLY A 1 89 ? 1.722 0.307 25.115 1.00 51.12 89 GLY A N 1
ATOM 716 C CA . GLY A 1 89 ? 0.436 0.151 24.419 1.00 51.12 89 GLY A CA 1
ATOM 717 C C . GLY A 1 89 ? -0.400 1.429 24.286 1.00 51.12 89 GLY A C 1
ATOM 718 O O . GLY A 1 89 ? -1.390 1.434 23.559 1.00 51.12 89 GLY A O 1
ATOM 719 N N . VAL A 1 90 ? 0.002 2.539 24.916 1.00 53.91 90 VAL A N 1
ATOM 720 C CA . VAL A 1 90 ? -0.722 3.819 24.837 1.00 53.91 90 VAL A CA 1
ATOM 721 C C . VAL A 1 90 ? -0.269 4.627 23.609 1.00 53.91 90 VAL A C 1
ATOM 723 O O . VAL A 1 90 ? 0.747 5.332 23.641 1.00 53.91 90 VAL A O 1
ATOM 726 N N . CYS A 1 91 ? -1.020 4.524 22.506 1.00 43.84 91 CYS A N 1
ATOM 727 C CA . CYS A 1 91 ? -0.717 5.183 21.230 1.00 43.84 91 CYS A CA 1
ATOM 728 C C . CYS A 1 91 ? -1.723 6.294 20.898 1.00 43.84 91 CYS A C 1
ATOM 730 O O . CYS A 1 91 ? -2.933 6.078 20.913 1.00 43.84 91 CYS A O 1
ATOM 732 N N . VAL A 1 92 ? -1.215 7.469 20.514 1.00 43.78 92 VAL A N 1
ATOM 733 C CA . VAL A 1 92 ? -2.017 8.485 19.828 1.00 43.78 92 VAL A CA 1
ATOM 734 C C . VAL A 1 92 ? -2.012 8.169 18.334 1.00 43.78 92 VAL A C 1
ATOM 736 O O . VAL A 1 92 ? -0.956 8.166 17.683 1.00 43.78 92 VAL A O 1
ATOM 739 N N . ILE A 1 93 ? -3.194 7.939 17.763 1.00 44.41 93 ILE A N 1
ATOM 740 C CA . ILE A 1 93 ? -3.373 7.916 16.308 1.00 44.41 93 ILE A CA 1
ATOM 741 C C . ILE A 1 93 ? -3.475 9.369 15.830 1.00 44.41 93 ILE A C 1
ATOM 743 O O . ILE A 1 93 ? -4.543 9.872 15.492 1.00 44.41 93 ILE A O 1
ATOM 747 N N . GLU A 1 94 ? -2.347 10.074 15.830 1.00 40.97 94 GLU A N 1
ATOM 748 C CA . GLU A 1 94 ? -2.212 11.278 15.015 1.00 40.97 94 GLU A CA 1
ATOM 749 C C . GLU A 1 94 ? -2.242 10.863 13.546 1.00 40.97 94 GLU A C 1
ATOM 751 O O . GLU A 1 94 ? -1.687 9.817 13.198 1.00 40.97 94 GLU A O 1
ATOM 756 N N . LYS A 1 95 ? -2.929 11.669 12.719 1.00 43.06 95 LYS A N 1
ATOM 757 C CA . LYS A 1 95 ? -3.115 11.515 11.265 1.00 43.06 95 LYS A CA 1
ATOM 758 C C . LYS A 1 95 ? -2.112 10.533 10.653 1.00 43.06 95 LYS A C 1
ATOM 760 O O . LYS A 1 95 ? -0.932 10.849 10.530 1.00 43.06 95 LYS A O 1
ATOM 765 N N . ILE A 1 96 ? -2.608 9.371 10.235 1.00 49.84 96 ILE A N 1
ATOM 766 C CA . ILE A 1 96 ? -1.851 8.304 9.557 1.00 49.84 96 ILE A CA 1
ATOM 767 C C . ILE A 1 96 ? -0.942 8.859 8.441 1.00 49.84 96 ILE A C 1
ATOM 769 O O . ILE A 1 96 ? 0.174 8.378 8.260 1.00 49.84 96 ILE A O 1
ATOM 773 N N . ASP A 1 97 ? -1.359 9.952 7.793 1.00 41.91 97 ASP A N 1
ATOM 774 C CA . ASP A 1 97 ? -0.585 10.748 6.832 1.00 41.91 97 ASP A CA 1
ATOM 775 C C . ASP A 1 97 ? 0.825 11.164 7.306 1.00 41.91 97 ASP A C 1
ATOM 777 O O . ASP A 1 97 ? 1.770 11.103 6.514 1.00 41.91 97 ASP A O 1
ATOM 781 N N . LEU A 1 98 ? 0.988 11.573 8.573 1.00 40.69 98 LEU A N 1
ATOM 782 C CA . LEU A 1 98 ? 2.281 11.993 9.136 1.00 40.69 98 LEU A CA 1
ATOM 783 C C . LEU A 1 98 ? 3.207 10.801 9.404 1.00 40.69 98 LEU A C 1
ATOM 785 O O . LEU A 1 98 ? 4.426 10.936 9.328 1.00 40.69 98 LEU A O 1
ATOM 789 N N . LYS A 1 99 ? 2.641 9.625 9.697 1.00 52.31 99 LYS A N 1
ATOM 790 C CA . LYS A 1 99 ? 3.419 8.417 10.003 1.00 52.31 99 LYS A CA 1
ATOM 791 C C . LYS A 1 99 ? 3.779 7.627 8.744 1.00 52.31 99 LYS A C 1
ATOM 793 O O . LYS A 1 99 ? 4.890 7.117 8.682 1.00 52.31 99 LYS A O 1
ATOM 798 N N . ILE A 1 100 ? 2.911 7.591 7.723 1.00 52.19 100 ILE A N 1
ATOM 799 C CA . ILE A 1 100 ? 3.188 6.931 6.428 1.00 52.19 100 ILE A CA 1
ATOM 800 C C . ILE A 1 100 ? 4.297 7.650 5.638 1.00 52.19 100 ILE A C 1
ATOM 802 O O . ILE A 1 100 ? 5.036 7.003 4.902 1.00 52.19 100 ILE A O 1
ATOM 806 N N . SER A 1 101 ? 4.450 8.963 5.832 1.00 48.56 101 SER A N 1
ATOM 807 C CA . SER A 1 101 ? 5.486 9.778 5.170 1.00 48.56 101 SER A CA 1
ATOM 808 C C . SER A 1 101 ? 6.695 10.093 6.073 1.00 48.56 101 SER A C 1
ATOM 810 O O . SER A 1 101 ? 7.596 10.804 5.644 1.00 48.56 101 SER A O 1
ATOM 812 N N . GLY A 1 102 ? 6.696 9.625 7.329 1.00 54.62 102 GLY A N 1
ATOM 813 C CA . GLY A 1 102 ? 7.737 9.911 8.327 1.00 54.62 102 GLY A CA 1
ATOM 814 C C . GLY A 1 102 ? 8.887 8.893 8.339 1.00 54.62 102 GLY A C 1
ATOM 815 O O . GLY A 1 102 ? 8.966 8.016 7.488 1.00 54.62 102 GLY A O 1
ATOM 816 N N . ASN A 1 103 ? 9.770 8.960 9.345 1.00 55.28 103 ASN A N 1
ATOM 817 C CA . ASN A 1 103 ? 10.998 8.145 9.399 1.00 55.28 103 ASN A CA 1
ATOM 818 C C . ASN A 1 103 ? 10.790 6.630 9.606 1.00 55.28 103 ASN A C 1
ATOM 820 O O . ASN A 1 103 ? 11.745 5.878 9.423 1.00 55.28 103 ASN A O 1
ATOM 824 N N . GLN A 1 104 ? 9.610 6.159 10.039 1.00 63.19 104 GLN A N 1
ATOM 825 C CA . GLN A 1 104 ? 9.354 4.729 10.316 1.00 63.19 104 GLN A CA 1
ATOM 826 C C . GLN A 1 104 ? 7.878 4.327 10.077 1.00 63.19 104 GLN A C 1
ATOM 828 O O . GLN A 1 104 ? 7.194 3.912 11.021 1.00 63.19 104 GLN A O 1
ATOM 833 N N . PRO A 1 105 ? 7.365 4.398 8.833 1.00 67.38 105 PRO A N 1
ATOM 834 C CA . PRO A 1 105 ? 5.968 4.071 8.515 1.00 67.38 105 PRO A CA 1
ATOM 835 C C . PRO A 1 105 ? 5.612 2.621 8.852 1.00 67.38 105 PRO A C 1
ATOM 837 O O . PRO A 1 105 ? 4.498 2.321 9.280 1.00 67.38 105 PRO A O 1
ATOM 840 N N . VAL A 1 106 ? 6.594 1.726 8.747 1.00 68.38 106 VAL A N 1
ATOM 841 C CA . VAL A 1 106 ? 6.448 0.297 9.027 1.00 68.38 106 VAL A CA 1
ATOM 842 C C . VAL A 1 106 ? 6.122 0.031 10.493 1.00 68.38 106 VAL A C 1
ATOM 844 O O . VAL A 1 106 ? 5.217 -0.745 10.776 1.00 68.38 106 VAL A O 1
ATOM 847 N N . LYS A 1 107 ? 6.809 0.687 11.441 1.00 68.00 107 LYS A N 1
ATOM 848 C CA . LYS A 1 107 ? 6.568 0.444 12.874 1.00 68.00 107 LYS A CA 1
ATOM 849 C C . LYS A 1 107 ? 5.188 0.927 13.302 1.00 68.00 107 LYS A C 1
ATOM 851 O O . LYS A 1 107 ? 4.515 0.233 14.053 1.00 68.00 107 LYS A O 1
ATOM 856 N N . ALA A 1 108 ? 4.750 2.072 12.778 1.00 66.56 108 ALA A N 1
ATOM 857 C CA . ALA A 1 108 ? 3.400 2.571 13.021 1.00 66.56 108 ALA A CA 1
ATOM 858 C C . ALA A 1 108 ? 2.333 1.595 12.494 1.00 66.56 108 ALA A C 1
ATOM 860 O O . ALA A 1 108 ? 1.347 1.326 13.173 1.00 66.56 108 ALA A O 1
ATOM 861 N N . MET A 1 109 ? 2.548 1.032 11.304 1.00 69.06 109 MET A N 1
ATOM 862 C CA . MET A 1 109 ? 1.615 0.095 10.675 1.00 69.06 109 MET A CA 1
ATOM 863 C C . MET A 1 109 ? 1.625 -1.299 11.313 1.00 69.06 109 MET A C 1
ATOM 865 O O . MET A 1 109 ? 0.564 -1.911 11.436 1.00 69.06 109 MET A O 1
ATOM 869 N N . ALA A 1 110 ? 2.788 -1.768 11.773 1.00 64.94 110 ALA A N 1
ATOM 870 C CA . ALA A 1 110 ? 2.916 -2.982 12.576 1.00 64.94 110 ALA A CA 1
ATOM 871 C C . ALA A 1 110 ? 2.130 -2.844 13.887 1.00 64.94 110 ALA A C 1
ATOM 873 O O . ALA A 1 110 ? 1.261 -3.662 14.156 1.00 64.94 110 ALA A O 1
ATOM 874 N N . GLN A 1 111 ? 2.307 -1.731 14.609 1.00 60.81 111 GLN A N 1
ATOM 875 C CA . GLN A 1 111 ? 1.540 -1.434 15.824 1.00 60.81 111 GLN A CA 1
ATOM 876 C C . GLN A 1 111 ? 0.027 -1.371 15.567 1.00 60.81 111 GLN A C 1
ATOM 878 O O . GLN A 1 111 ? -0.756 -1.887 16.359 1.00 60.81 111 GLN A O 1
ATOM 883 N N . ILE A 1 112 ? -0.408 -0.771 14.452 1.00 66.31 112 ILE A N 1
ATOM 884 C CA . ILE A 1 112 ? -1.830 -0.745 14.068 1.00 66.31 112 ILE A CA 1
ATOM 885 C C . ILE A 1 112 ? -2.378 -2.167 13.851 1.00 66.31 112 ILE A C 1
ATOM 887 O O . ILE A 1 112 ? -3.529 -2.433 14.197 1.00 66.31 112 ILE A O 1
ATOM 891 N N . CYS A 1 113 ? -1.583 -3.087 13.303 1.00 63.69 113 CYS A N 1
ATOM 892 C CA . CYS A 1 113 ? -1.999 -4.479 13.124 1.00 63.69 113 CYS A CA 1
ATOM 893 C C . CYS A 1 113 ? -1.955 -5.288 14.419 1.00 63.69 113 CYS A C 1
ATOM 895 O O . CYS A 1 113 ? -2.890 -6.045 14.665 1.00 63.69 113 CYS A O 1
ATOM 897 N N . ASP A 1 114 ? -0.938 -5.092 15.258 1.00 64.25 114 ASP A N 1
ATOM 898 C CA . ASP A 1 114 ? -0.811 -5.762 16.559 1.00 64.25 114 ASP A CA 1
ATOM 899 C C . ASP A 1 114 ? -1.977 -5.399 17.487 1.00 64.25 114 ASP A C 1
ATOM 901 O O . ASP A 1 114 ? -2.491 -6.240 18.220 1.00 64.25 114 ASP A O 1
ATOM 905 N N . LEU A 1 115 ? -2.464 -4.159 17.389 1.00 61.66 115 LEU A N 1
ATOM 906 C CA . LEU A 1 115 ? -3.658 -3.691 18.092 1.00 61.66 115 LEU A CA 1
ATOM 907 C C . LEU A 1 115 ? -4.970 -4.088 17.391 1.00 61.66 115 LEU A C 1
ATOM 909 O O . LEU A 1 115 ? -6.042 -3.670 17.819 1.00 61.66 115 LEU A O 1
ATOM 913 N N . THR A 1 116 ? -4.922 -4.866 16.304 1.00 65.62 116 THR A N 1
ATOM 914 C CA . THR A 1 116 ? -6.069 -5.258 15.455 1.00 65.62 116 THR A CA 1
ATOM 915 C C . THR A 1 116 ? -6.854 -4.085 14.845 1.00 65.62 116 THR A C 1
ATOM 917 O O . THR A 1 116 ? -7.939 -4.255 14.292 1.00 65.62 116 THR A O 1
ATOM 920 N N . LEU A 1 117 ? -6.276 -2.882 14.859 1.00 66.31 117 LEU A N 1
ATOM 921 C CA . LEU A 1 117 ? -6.892 -1.649 14.370 1.00 66.31 117 LEU A CA 1
ATOM 922 C C . LEU A 1 117 ? -6.788 -1.490 12.852 1.00 66.31 117 LEU A C 1
ATOM 924 O O . LEU A 1 117 ? -7.373 -0.560 12.303 1.00 66.31 117 LEU A O 1
ATOM 928 N N . PHE A 1 118 ? -6.078 -2.375 12.148 1.00 70.62 118 PHE A N 1
ATOM 929 C CA . PHE A 1 118 ? -5.888 -2.262 10.701 1.00 70.62 118 PHE A CA 1
ATOM 930 C C . PHE A 1 118 ? -7.213 -2.160 9.944 1.00 70.62 118 PHE A C 1
ATOM 932 O O . PHE A 1 118 ? -7.375 -1.281 9.106 1.00 70.62 118 PHE A O 1
ATOM 939 N N . ARG A 1 119 ? -8.201 -3.001 10.266 1.00 73.75 119 ARG A N 1
ATOM 940 C CA . ARG A 1 119 ? -9.517 -2.969 9.602 1.00 73.75 119 ARG A CA 1
ATOM 941 C C . ARG A 1 119 ? -10.361 -1.759 10.007 1.00 73.75 119 ARG A C 1
ATOM 943 O O . ARG A 1 119 ? -11.223 -1.345 9.239 1.00 73.75 119 ARG A O 1
ATOM 950 N N . THR A 1 120 ? -10.093 -1.173 11.170 1.00 71.06 120 THR A N 1
ATOM 951 C CA . THR A 1 120 ? -10.720 0.077 11.623 1.00 71.06 120 THR A CA 1
ATOM 952 C C . THR A 1 120 ? -10.129 1.278 10.886 1.00 71.06 120 THR A C 1
ATOM 954 O O . THR A 1 120 ? -10.863 2.141 10.411 1.00 71.06 120 THR A O 1
ATOM 957 N N . VAL A 1 121 ? -8.801 1.308 10.744 1.00 70.69 121 VAL A N 1
ATOM 958 C CA . VAL A 1 121 ? -8.054 2.370 10.062 1.00 70.69 121 VAL A CA 1
ATOM 959 C C . VAL A 1 121 ? -8.245 2.317 8.547 1.00 70.69 121 VAL A C 1
ATOM 961 O O . VAL A 1 121 ? -8.424 3.353 7.919 1.00 70.69 121 VAL A O 1
ATOM 964 N N . PHE A 1 122 ? -8.238 1.122 7.961 1.00 81.06 122 PHE A N 1
ATOM 965 C CA . PHE A 1 122 ? -8.462 0.862 6.539 1.00 81.06 122 PHE A CA 1
ATOM 966 C C . PHE A 1 122 ? -9.827 0.200 6.363 1.00 81.06 122 PHE A C 1
ATOM 968 O O . PHE A 1 122 ? -9.940 -0.957 5.949 1.00 81.06 122 PHE A O 1
ATOM 975 N N . SER A 1 123 ? -10.868 0.941 6.747 1.00 82.25 123 SER A N 1
ATOM 976 C CA . SER A 1 123 ? -12.247 0.473 6.666 1.00 82.25 123 SER A CA 1
ATOM 977 C C . SER A 1 123 ? -12.625 0.082 5.239 1.00 82.25 123 SER A C 1
ATOM 979 O O . SER A 1 123 ? -12.305 0.769 4.268 1.00 82.25 123 SER A O 1
ATOM 981 N N . LEU A 1 124 ? -13.322 -1.045 5.117 1.00 84.81 124 LEU A N 1
ATOM 982 C CA . LEU A 1 124 ? -13.750 -1.583 3.833 1.00 84.81 124 LEU A CA 1
ATOM 983 C C . LEU A 1 124 ? -15.213 -1.216 3.553 1.00 84.81 124 LEU A C 1
ATOM 985 O O . LEU A 1 124 ? -16.028 -1.208 4.481 1.00 84.81 124 LEU A O 1
ATOM 989 N N . PRO A 1 125 ? -15.571 -0.935 2.289 1.00 86.50 125 PRO A N 1
ATOM 990 C CA . PRO A 1 125 ? -16.964 -0.724 1.907 1.00 86.50 125 PRO A CA 1
ATOM 991 C C . PRO A 1 125 ? -17.773 -2.018 2.086 1.00 86.50 125 PRO A C 1
ATOM 993 O O . PRO A 1 125 ? -17.217 -3.098 1.953 1.00 86.50 125 PRO A O 1
ATOM 996 N N . PRO A 1 126 ? -19.086 -1.977 2.344 1.00 84.19 126 PRO A N 1
ATOM 997 C CA . PRO A 1 126 ? -19.900 -3.191 2.348 1.00 84.19 126 PRO A CA 1
ATOM 998 C C . PRO A 1 126 ? -20.005 -3.798 0.936 1.00 84.19 126 PRO A C 1
ATOM 1000 O O . PRO A 1 126 ? -20.062 -3.070 -0.053 1.00 84.19 126 PRO A O 1
ATOM 1003 N N . GLY A 1 127 ? -20.083 -5.131 0.843 1.00 85.62 127 GLY A N 1
ATOM 1004 C CA . GLY A 1 127 ? -20.329 -5.832 -0.427 1.00 85.62 127 GLY A CA 1
ATOM 1005 C C . GLY A 1 127 ? -19.169 -5.772 -1.429 1.00 85.62 127 GLY A C 1
ATOM 1006 O O . GLY A 1 127 ? -19.409 -5.664 -2.631 1.00 85.62 127 GLY A O 1
ATOM 1007 N N . PHE A 1 128 ? -17.924 -5.789 -0.942 1.00 90.38 128 PHE A N 1
ATOM 1008 C CA . PHE A 1 128 ? -16.748 -5.930 -1.799 1.00 90.38 128 PHE A CA 1
ATOM 1009 C C . PHE A 1 128 ? -16.533 -7.383 -2.246 1.00 90.38 128 PHE A C 1
ATOM 1011 O O . PHE A 1 128 ? -16.869 -8.324 -1.529 1.00 90.38 128 PHE A O 1
ATOM 1018 N N . GLU A 1 129 ? -15.913 -7.551 -3.411 1.00 88.44 129 GLU A N 1
ATOM 1019 C CA . GLU A 1 129 ? -15.578 -8.833 -4.023 1.00 88.44 129 GLU A CA 1
ATOM 1020 C C . GLU A 1 129 ? -14.210 -8.756 -4.740 1.00 88.44 129 GLU A C 1
ATOM 1022 O O . GLU A 1 129 ? -13.884 -7.716 -5.325 1.00 88.44 129 GLU A O 1
ATOM 1027 N N . PRO A 1 130 ? -13.404 -9.837 -4.736 1.00 92.00 130 PRO A N 1
ATOM 1028 C CA . PRO A 1 130 ? -13.628 -11.085 -3.999 1.00 92.00 130 PRO A CA 1
ATOM 1029 C C . PRO A 1 130 ? -13.434 -10.905 -2.478 1.00 92.00 130 PRO A C 1
ATOM 1031 O O . PRO A 1 130 ? -12.862 -9.897 -2.051 1.00 92.00 130 PRO A O 1
ATOM 1034 N N . PRO A 1 131 ? -13.889 -11.866 -1.647 1.00 87.62 131 PRO A N 1
ATOM 1035 C CA . PRO A 1 131 ? -13.572 -11.882 -0.224 1.00 87.62 131 PRO A CA 1
ATOM 1036 C C . PRO A 1 131 ? -12.060 -11.784 -0.002 1.00 87.62 131 PRO A C 1
ATOM 1038 O O . PRO A 1 131 ? -11.272 -12.450 -0.673 1.00 87.62 131 PRO A O 1
ATOM 1041 N N . ILE A 1 132 ? -11.656 -10.931 0.933 1.00 86.25 132 ILE A N 1
ATOM 1042 C CA . ILE A 1 132 ? -10.249 -10.741 1.277 1.00 86.25 132 ILE A CA 1
ATOM 1043 C C . ILE A 1 132 ? -9.863 -11.868 2.230 1.00 86.25 132 ILE A C 1
ATOM 1045 O O . ILE A 1 132 ? -10.523 -12.047 3.250 1.00 86.25 132 ILE A O 1
ATOM 1049 N N . ALA A 1 133 ? -8.806 -12.605 1.894 1.00 82.81 133 ALA A N 1
ATOM 1050 C CA . ALA A 1 133 ? -8.306 -13.693 2.724 1.00 82.81 133 ALA A CA 1
ATOM 1051 C C . ALA A 1 133 ? -7.860 -13.203 4.115 1.00 82.81 133 ALA A C 1
ATOM 1053 O O . ALA A 1 133 ? -7.356 -12.080 4.265 1.00 82.81 133 ALA A O 1
ATOM 1054 N N . ASP A 1 134 ? -8.006 -14.074 5.114 1.00 77.94 134 ASP A N 1
ATOM 1055 C CA . ASP A 1 134 ? -7.477 -13.847 6.458 1.00 77.94 134 ASP A CA 1
ATOM 1056 C C . ASP A 1 134 ? -5.953 -13.658 6.400 1.00 77.94 134 ASP A C 1
ATOM 1058 O O . ASP A 1 134 ? -5.251 -14.349 5.659 1.00 77.94 134 ASP A O 1
ATOM 1062 N N . GLY A 1 135 ? -5.427 -12.685 7.148 1.00 78.12 135 GLY A N 1
ATOM 1063 C CA . GLY A 1 135 ? -4.003 -12.347 7.122 1.00 78.12 135 GLY A CA 1
ATOM 1064 C C . GLY A 1 135 ? -3.583 -11.388 6.002 1.00 78.12 135 GLY A C 1
ATOM 1065 O O . GLY A 1 135 ? -2.398 -11.063 5.906 1.00 78.12 135 GLY A O 1
ATOM 1066 N N . CYS A 1 136 ? -4.507 -10.879 5.175 1.00 86.12 136 CYS A N 1
ATOM 1067 C CA . CYS A 1 136 ? -4.187 -9.882 4.143 1.00 86.12 136 CYS A CA 1
ATOM 1068 C C . CYS A 1 136 ? -3.488 -8.636 4.719 1.00 86.12 136 CYS A C 1
ATOM 1070 O O . CYS A 1 136 ? -2.619 -8.065 4.067 1.00 86.12 136 CYS A O 1
ATOM 1072 N N . GLU A 1 137 ? -3.823 -8.228 5.943 1.00 83.56 137 GLU A N 1
ATOM 1073 C CA . GLU A 1 137 ? -3.153 -7.135 6.653 1.00 83.56 137 GLU A CA 1
ATOM 1074 C C . GLU A 1 137 ? -1.646 -7.371 6.825 1.00 83.56 137 GLU A C 1
ATOM 1076 O O . GLU A 1 137 ? -0.861 -6.439 6.652 1.00 83.56 137 GLU A O 1
ATOM 1081 N N . ARG A 1 138 ? -1.219 -8.621 7.065 1.00 85.38 138 ARG A N 1
ATOM 1082 C CA . ARG A 1 138 ? 0.205 -8.972 7.147 1.00 85.38 138 ARG A CA 1
ATOM 1083 C C . ARG A 1 138 ? 0.889 -8.760 5.804 1.00 85.38 138 ARG A C 1
ATOM 1085 O O . ARG A 1 138 ? 1.943 -8.138 5.767 1.00 85.38 138 ARG A O 1
ATOM 1092 N N . LEU A 1 139 ? 0.258 -9.190 4.708 1.00 88.69 139 LEU A N 1
ATOM 1093 C CA . LEU A 1 139 ? 0.774 -8.951 3.357 1.00 88.69 139 LEU A CA 1
ATOM 1094 C C . LEU A 1 139 ? 0.890 -7.452 3.055 1.00 88.69 139 LEU A C 1
ATOM 1096 O O . LEU A 1 139 ? 1.900 -7.020 2.504 1.00 88.69 139 LEU A O 1
ATOM 1100 N N . CYS A 1 140 ? -0.101 -6.647 3.455 1.00 90.06 140 CYS A N 1
ATOM 1101 C CA . CYS A 1 140 ? -0.061 -5.191 3.295 1.00 90.06 140 CYS A CA 1
ATOM 1102 C C . CYS A 1 140 ? 1.158 -4.584 4.012 1.00 90.06 140 CYS A C 1
ATOM 1104 O O . CYS A 1 140 ? 1.873 -3.768 3.427 1.00 90.06 140 CYS A O 1
ATOM 1106 N N . ILE A 1 141 ? 1.440 -5.012 5.251 1.00 86.50 141 ILE A N 1
ATOM 1107 C CA . ILE A 1 141 ? 2.634 -4.573 5.990 1.00 86.50 141 ILE A CA 1
ATOM 1108 C C . ILE A 1 141 ? 3.915 -5.065 5.319 1.00 86.50 141 ILE A C 1
ATOM 1110 O O . ILE A 1 141 ? 4.855 -4.288 5.197 1.00 86.50 141 ILE A O 1
ATOM 1114 N N . THR A 1 142 ? 3.973 -6.321 4.874 1.00 89.31 142 THR A N 1
ATOM 1115 C CA . THR A 1 142 ? 5.164 -6.880 4.220 1.00 89.31 142 THR A CA 1
ATOM 1116 C C . THR A 1 142 ? 5.531 -6.091 2.967 1.00 89.31 142 THR A C 1
ATOM 1118 O O . THR A 1 142 ? 6.699 -5.741 2.784 1.00 89.31 142 THR A O 1
ATOM 1121 N N . TYR A 1 143 ? 4.551 -5.749 2.123 1.00 92.88 143 TYR A N 1
ATOM 1122 C CA . TYR A 1 143 ? 4.801 -4.907 0.953 1.00 92.88 143 TYR A CA 1
ATOM 1123 C C . TYR A 1 143 ? 5.234 -3.496 1.341 1.00 92.88 143 TYR A C 1
ATOM 1125 O O . TYR A 1 143 ? 6.169 -2.970 0.737 1.00 92.88 143 TYR A O 1
ATOM 1133 N N . LEU A 1 144 ? 4.611 -2.899 2.361 1.00 92.00 144 LEU A N 1
ATOM 1134 C CA . LEU A 1 144 ? 5.016 -1.590 2.867 1.00 92.00 144 LEU A CA 1
ATOM 1135 C C . LEU A 1 144 ? 6.460 -1.601 3.404 1.00 92.00 144 LEU A C 1
ATOM 1137 O O . LEU A 1 144 ? 7.235 -0.713 3.058 1.00 92.00 144 LEU A O 1
ATOM 1141 N N . ASP A 1 145 ? 6.838 -2.599 4.210 1.00 88.75 145 ASP A N 1
ATOM 1142 C CA . ASP A 1 145 ? 8.196 -2.746 4.755 1.00 88.75 145 ASP A CA 1
ATOM 1143 C C . ASP A 1 145 ? 9.227 -2.947 3.651 1.00 88.75 145 ASP A C 1
ATOM 1145 O O . ASP A 1 145 ? 10.242 -2.251 3.610 1.00 88.75 145 ASP A O 1
ATOM 1149 N N . THR A 1 146 ? 8.934 -3.837 2.704 1.00 91.62 146 THR A N 1
ATOM 1150 C CA . THR A 1 146 ? 9.829 -4.101 1.575 1.00 91.62 146 THR A CA 1
ATOM 1151 C C . THR A 1 146 ? 10.017 -2.841 0.728 1.00 91.62 146 THR A C 1
ATOM 1153 O O . THR A 1 146 ? 11.149 -2.501 0.387 1.00 91.62 146 THR A O 1
ATOM 1156 N N . ALA A 1 147 ? 8.936 -2.110 0.434 1.00 94.00 147 ALA A N 1
ATOM 1157 C CA . ALA A 1 147 ? 8.997 -0.851 -0.306 1.00 94.00 147 ALA A CA 1
ATOM 1158 C C . ALA A 1 147 ? 9.824 0.203 0.437 1.00 94.00 147 ALA A C 1
ATOM 1160 O O . ALA A 1 147 ? 10.711 0.819 -0.152 1.00 94.00 147 ALA A O 1
ATOM 1161 N N . TRP A 1 148 ? 9.561 0.384 1.734 1.00 91.12 148 TRP A N 1
ATOM 1162 C CA . TRP A 1 148 ? 10.280 1.332 2.578 1.00 91.12 148 TRP A CA 1
ATOM 1163 C C . TRP A 1 148 ? 11.782 1.041 2.584 1.00 91.12 148 TRP A C 1
ATOM 1165 O O . TRP A 1 148 ? 12.584 1.914 2.257 1.00 91.12 148 TRP A O 1
ATOM 1175 N N . ARG A 1 149 ? 12.173 -0.201 2.887 1.00 90.69 149 ARG A N 1
ATOM 1176 C CA . ARG A 1 149 ? 13.582 -0.619 2.917 1.00 90.69 149 ARG A CA 1
ATOM 1177 C C . ARG A 1 149 ? 14.259 -0.454 1.562 1.00 90.69 149 ARG A C 1
ATOM 1179 O O . ARG A 1 149 ? 15.395 0.008 1.502 1.00 90.69 149 ARG A O 1
ATOM 1186 N N . LEU A 1 150 ? 13.565 -0.796 0.479 1.00 92.69 150 LEU A N 1
ATOM 1187 C CA . LEU A 1 150 ? 14.104 -0.668 -0.870 1.00 92.69 150 LEU A CA 1
ATOM 1188 C C . LEU A 1 150 ? 14.353 0.800 -1.245 1.00 92.69 150 LEU A C 1
ATOM 1190 O O . LEU A 1 150 ? 15.417 1.107 -1.775 1.00 92.69 150 LEU A O 1
ATOM 1194 N N . ILE A 1 151 ? 13.443 1.718 -0.900 1.00 92.38 151 ILE A N 1
ATOM 1195 C CA . ILE A 1 151 ? 13.650 3.165 -1.089 1.00 92.38 151 ILE A CA 1
ATOM 1196 C C . ILE A 1 151 ? 14.906 3.640 -0.346 1.00 92.38 151 ILE A C 1
ATOM 1198 O O . ILE A 1 151 ? 15.729 4.345 -0.929 1.00 92.38 151 ILE A O 1
ATOM 1202 N N . GLN A 1 152 ? 15.095 3.210 0.907 1.00 89.12 152 GLN A N 1
ATOM 1203 C CA . GLN A 1 152 ? 16.286 3.561 1.690 1.00 89.12 152 GLN A CA 1
ATOM 1204 C C . GLN A 1 152 ? 17.581 3.035 1.039 1.00 89.12 152 GLN A C 1
ATOM 1206 O O . GLN A 1 152 ? 18.580 3.747 0.980 1.00 89.12 152 GLN A O 1
ATOM 1211 N N . LEU A 1 153 ? 17.565 1.815 0.486 1.00 91.50 153 LEU A N 1
ATOM 1212 C CA . LEU A 1 153 ? 18.719 1.204 -0.197 1.00 91.50 153 LEU A CA 1
ATOM 1213 C C . LEU A 1 153 ? 19.056 1.829 -1.561 1.00 91.50 153 LEU A C 1
ATOM 1215 O O . LEU A 1 153 ? 20.201 1.734 -2.032 1.00 91.50 153 LEU A O 1
ATOM 1219 N N . LEU A 1 154 ? 18.059 2.402 -2.235 1.00 91.31 154 LEU A N 1
ATOM 1220 C CA . LEU A 1 154 ? 18.237 3.106 -3.505 1.00 91.31 154 LEU A CA 1
ATOM 1221 C C . LEU A 1 154 ? 18.857 4.494 -3.289 1.00 91.31 154 LEU A C 1
ATOM 1223 O O . LEU A 1 154 ? 19.671 4.915 -4.108 1.00 91.31 154 LEU A O 1
ATOM 1227 N N . GLY A 1 155 ? 18.579 5.122 -2.143 1.00 85.38 155 GLY A N 1
ATOM 1228 C CA . GLY A 1 155 ? 19.166 6.387 -1.702 1.00 85.38 155 GLY A CA 1
ATOM 1229 C C . GLY A 1 155 ? 18.154 7.533 -1.700 1.00 85.38 155 GLY A C 1
ATOM 1230 O O . GLY A 1 155 ? 17.224 7.555 -2.510 1.00 85.38 155 GLY A O 1
ATOM 1231 N N . GLU A 1 156 ? 18.345 8.502 -0.799 1.00 74.81 156 GLU A N 1
ATOM 1232 C CA . GLU A 1 156 ? 17.348 9.538 -0.472 1.00 74.81 156 GLU A CA 1
ATOM 1233 C C . GLU A 1 156 ? 16.933 10.437 -1.644 1.00 74.81 156 GLU A C 1
ATOM 1235 O O . GLU A 1 156 ? 15.801 10.923 -1.650 1.00 74.81 156 GLU A O 1
ATOM 1240 N N . SER A 1 157 ? 17.820 10.628 -2.625 1.00 83.50 157 SER A N 1
ATOM 1241 C CA . SER A 1 157 ? 17.607 11.467 -3.811 1.00 83.50 157 SER A CA 1
ATOM 1242 C C . SER A 1 157 ? 16.902 10.756 -4.969 1.00 83.50 157 SER A C 1
ATOM 1244 O O . SER A 1 157 ? 16.556 11.405 -5.952 1.00 83.50 157 SER A O 1
ATOM 1246 N N . THR A 1 158 ? 16.677 9.440 -4.874 1.00 87.12 158 THR A N 1
ATOM 1247 C CA . THR A 1 158 ? 16.038 8.657 -5.950 1.00 87.12 158 THR A CA 1
ATOM 1248 C C . THR A 1 158 ? 14.562 9.016 -6.116 1.00 87.12 158 THR A C 1
ATOM 1250 O O . THR A 1 158 ? 14.032 8.969 -7.223 1.00 87.12 158 THR A O 1
ATOM 1253 N N . PHE A 1 159 ? 13.905 9.369 -5.009 1.00 90.12 159 PHE A N 1
ATOM 1254 C CA . PHE A 1 159 ? 12.482 9.681 -4.952 1.00 90.12 159 PHE A CA 1
ATOM 1255 C C . PHE A 1 159 ? 12.271 11.005 -4.223 1.00 90.12 159 PHE A C 1
ATOM 1257 O O . PHE A 1 159 ? 12.827 11.231 -3.146 1.00 90.12 159 PHE A O 1
ATOM 1264 N N . THR A 1 160 ? 11.408 11.848 -4.774 1.00 90.12 160 THR A N 1
ATOM 1265 C CA . THR A 1 160 ? 10.846 13.008 -4.076 1.00 90.12 160 THR A CA 1
ATOM 1266 C C . THR A 1 160 ? 9.961 12.571 -2.908 1.00 90.12 160 THR A C 1
ATOM 1268 O O . THR A 1 160 ? 9.500 11.430 -2.844 1.00 90.12 160 THR A O 1
ATOM 1271 N N . ASP A 1 161 ? 9.667 13.479 -1.979 1.00 86.38 161 ASP A N 1
ATOM 1272 C CA . ASP A 1 161 ? 8.792 13.162 -0.841 1.00 86.38 161 ASP A CA 1
ATOM 1273 C C . ASP A 1 161 ? 7.366 12.798 -1.279 1.00 86.38 161 ASP A C 1
ATOM 1275 O O . ASP A 1 161 ? 6.716 11.946 -0.669 1.00 86.38 161 ASP A O 1
ATOM 1279 N N . GLU A 1 162 ? 6.890 13.381 -2.384 1.00 87.56 162 GLU A N 1
ATOM 1280 C CA . GLU A 1 162 ? 5.609 13.005 -2.980 1.00 87.56 162 GLU A CA 1
ATOM 1281 C C . GLU A 1 162 ? 5.649 11.589 -3.568 1.00 87.56 162 GLU A C 1
ATOM 1283 O O . GLU A 1 162 ? 4.736 10.802 -3.301 1.00 87.56 162 GLU A O 1
ATOM 1288 N N . GLU A 1 163 ? 6.715 11.233 -4.294 1.00 91.44 163 GLU A N 1
ATOM 1289 C CA . GLU A 1 163 ? 6.926 9.876 -4.808 1.00 91.44 163 GLU A CA 1
ATOM 1290 C C . GLU A 1 163 ? 7.047 8.846 -3.680 1.00 91.44 163 GLU A C 1
ATOM 1292 O O . GLU A 1 163 ? 6.431 7.785 -3.759 1.00 91.44 163 GLU A O 1
ATOM 1297 N N . LYS A 1 164 ? 7.773 9.159 -2.599 1.00 90.62 164 LYS A N 1
ATOM 1298 C CA . LYS A 1 164 ? 7.878 8.286 -1.416 1.00 90.62 164 LYS A CA 1
ATOM 1299 C C . LYS A 1 164 ? 6.500 8.038 -0.813 1.00 90.62 164 LYS A C 1
ATOM 1301 O O . LYS A 1 164 ? 6.106 6.889 -0.621 1.00 90.62 164 LYS A O 1
ATOM 1306 N N . ARG A 1 165 ? 5.732 9.102 -0.568 1.00 89.62 165 ARG A N 1
ATOM 1307 C CA . ARG A 1 165 ? 4.381 9.016 0.002 1.00 89.62 165 ARG A CA 1
ATOM 1308 C C . ARG A 1 165 ? 3.450 8.168 -0.863 1.00 89.62 165 ARG A C 1
ATOM 1310 O O . ARG A 1 165 ? 2.769 7.283 -0.346 1.00 89.62 165 ARG A O 1
ATOM 1317 N N . ILE A 1 166 ? 3.398 8.430 -2.169 1.00 90.81 166 ILE A N 1
ATOM 1318 C CA . ILE A 1 166 ? 2.495 7.696 -3.061 1.00 90.81 166 ILE A CA 1
ATOM 1319 C C . ILE A 1 166 ? 2.961 6.248 -3.268 1.00 90.81 166 ILE A C 1
ATOM 1321 O O . ILE A 1 166 ? 2.122 5.349 -3.326 1.00 90.81 166 ILE A O 1
ATOM 1325 N N . ALA A 1 167 ? 4.273 5.990 -3.263 1.00 94.25 167 ALA A N 1
ATOM 1326 C CA . ALA A 1 167 ? 4.834 4.642 -3.255 1.00 94.25 167 ALA A CA 1
ATOM 1327 C C . ALA A 1 167 ? 4.411 3.853 -2.011 1.00 94.25 167 ALA A C 1
ATOM 1329 O O . ALA A 1 167 ? 4.027 2.693 -2.142 1.00 94.25 167 ALA A O 1
ATOM 1330 N N . MET A 1 168 ? 4.405 4.473 -0.824 1.00 92.25 168 MET A N 1
ATOM 1331 C CA . MET A 1 168 ? 3.942 3.812 0.402 1.00 92.25 168 MET A CA 1
ATOM 1332 C C . MET A 1 168 ? 2.461 3.434 0.325 1.00 92.25 168 MET A C 1
ATOM 1334 O O . MET A 1 168 ? 2.112 2.301 0.652 1.00 92.25 168 MET A O 1
ATOM 1338 N N . TYR A 1 169 ? 1.590 4.322 -0.170 1.00 91.56 169 TYR A N 1
ATOM 1339 C CA . TYR A 1 169 ? 0.178 3.975 -0.384 1.00 91.56 169 TYR A CA 1
ATOM 1340 C C . TYR A 1 169 ? -0.001 2.855 -1.407 1.00 91.56 169 TYR A C 1
ATOM 1342 O O . TYR A 1 169 ? -0.776 1.924 -1.185 1.00 91.56 169 TYR A O 1
ATOM 1350 N N . THR A 1 170 ? 0.741 2.930 -2.510 1.00 95.31 170 THR A N 1
ATOM 1351 C CA . THR A 1 170 ? 0.659 1.944 -3.587 1.00 95.31 170 THR A CA 1
ATOM 1352 C C . THR A 1 170 ? 1.138 0.573 -3.112 1.00 95.31 170 THR A C 1
ATOM 1354 O O . THR A 1 170 ? 0.469 -0.423 -3.372 1.00 95.31 170 THR A O 1
ATOM 1357 N N . ALA A 1 171 ? 2.234 0.505 -2.354 1.00 95.56 171 ALA A N 1
ATOM 1358 C CA . ALA A 1 171 ? 2.743 -0.738 -1.781 1.00 95.56 171 ALA A CA 1
ATOM 1359 C C . ALA A 1 171 ? 1.790 -1.319 -0.727 1.00 95.56 171 ALA A C 1
ATOM 1361 O O . ALA A 1 171 ? 1.453 -2.500 -0.785 1.00 95.56 171 ALA A O 1
ATOM 1362 N N . LEU A 1 172 ? 1.301 -0.485 0.195 1.00 92.69 172 LEU A N 1
ATOM 1363 C CA . LEU A 1 172 ? 0.409 -0.914 1.272 1.00 92.69 172 LEU A CA 1
ATOM 1364 C C . LEU A 1 172 ? -0.889 -1.537 0.745 1.00 92.69 172 LEU A C 1
ATOM 1366 O O . LEU A 1 172 ? -1.367 -2.530 1.286 1.00 92.69 172 LEU A O 1
ATOM 1370 N N . LEU A 1 173 ? -1.471 -0.948 -0.301 1.00 93.88 173 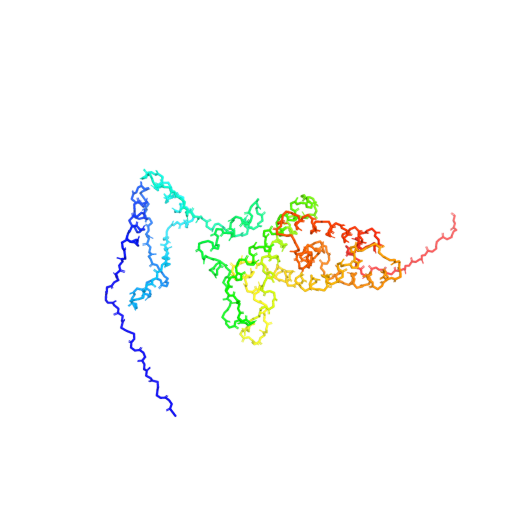LEU A N 1
ATOM 1371 C CA . LEU A 1 173 ? -2.760 -1.370 -0.854 1.00 93.88 173 LEU A CA 1
ATOM 1372 C C . LEU A 1 173 ? -2.618 -2.404 -1.980 1.00 93.88 173 LEU A C 1
ATOM 1374 O O . LEU A 1 173 ? -3.620 -2.826 -2.556 1.00 93.88 173 LEU A O 1
ATOM 1378 N N . LEU A 1 174 ? -1.394 -2.839 -2.287 1.00 94.56 174 LEU A N 1
ATOM 1379 C CA . LEU A 1 174 ? -1.103 -3.775 -3.371 1.00 94.56 174 LEU A CA 1
ATOM 1380 C C . LEU A 1 174 ? -1.829 -5.129 -3.243 1.00 94.56 174 LEU A C 1
ATOM 1382 O O . LEU A 1 174 ? -2.311 -5.629 -4.267 1.00 94.56 174 LEU A O 1
ATOM 1386 N N . PRO A 1 175 ? -1.990 -5.725 -2.041 1.00 93.50 175 PRO A N 1
ATOM 1387 C CA . PRO A 1 175 ? -2.784 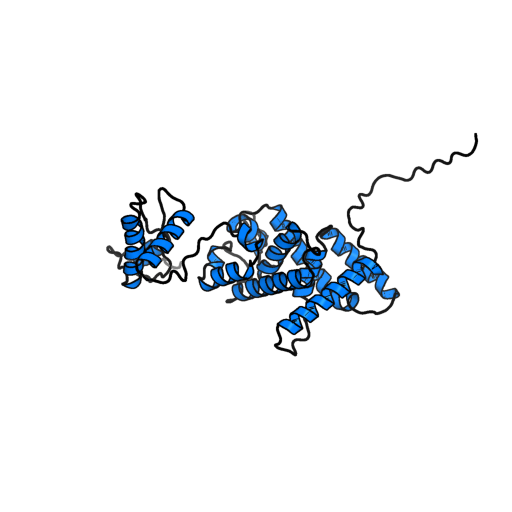-6.949 -1.881 1.00 93.50 175 PRO A CA 1
ATOM 1388 C C . PRO A 1 175 ? -4.271 -6.779 -2.219 1.00 93.50 175 PRO A C 1
ATOM 1390 O O . PRO A 1 175 ? -4.932 -7.751 -2.565 1.00 93.50 175 PRO A O 1
ATOM 1393 N N . LEU A 1 176 ? -4.791 -5.550 -2.162 1.00 92.44 176 LEU A N 1
ATOM 1394 C CA . LEU A 1 176 ? -6.207 -5.228 -2.371 1.00 92.44 176 LEU A CA 1
ATOM 1395 C C . LEU A 1 176 ? -6.522 -4.770 -3.806 1.00 92.44 176 LEU A C 1
ATOM 1397 O O . LEU A 1 176 ? -7.668 -4.441 -4.107 1.00 92.44 176 LEU A O 1
ATOM 1401 N N . ARG A 1 177 ? -5.525 -4.745 -4.702 1.00 92.19 177 ARG A N 1
ATOM 1402 C CA . ARG A 1 177 ? -5.622 -4.145 -6.049 1.00 92.19 177 ARG A CA 1
ATOM 1403 C C . ARG A 1 177 ? -6.720 -4.730 -6.945 1.00 92.19 177 ARG A C 1
ATOM 1405 O O . ARG A 1 177 ? -7.228 -4.036 -7.819 1.00 92.19 177 ARG A O 1
ATOM 1412 N N . ASN A 1 178 ? -7.090 -5.991 -6.721 1.00 91.50 178 ASN A N 1
ATOM 1413 C CA . ASN A 1 178 ? -8.102 -6.701 -7.511 1.00 91.50 178 ASN A CA 1
ATOM 1414 C C . ASN A 1 178 ? -9.487 -6.707 -6.845 1.00 91.50 178 ASN A C 1
ATOM 1416 O O . ASN A 1 178 ? -10.425 -7.284 -7.392 1.00 91.50 178 ASN A O 1
ATOM 1420 N N . THR A 1 179 ? -9.626 -6.094 -5.668 1.00 93.31 179 THR A N 1
ATOM 1421 C CA . THR A 1 179 ? -10.887 -6.061 -4.930 1.00 93.31 179 THR A CA 1
ATOM 1422 C C . THR A 1 179 ? -11.703 -4.836 -5.333 1.00 93.31 179 THR A C 1
ATOM 1424 O O . THR A 1 179 ? -11.217 -3.703 -5.321 1.00 93.31 179 THR A O 1
ATOM 1427 N N . THR A 1 180 ? -12.976 -5.047 -5.659 1.00 94.69 180 THR A N 1
ATOM 1428 C CA . THR A 1 180 ? -13.920 -3.991 -6.051 1.00 94.69 180 THR A CA 1
ATOM 1429 C C . THR A 1 180 ? -15.193 -4.061 -5.218 1.00 94.69 180 THR A C 1
ATOM 1431 O O . THR A 1 180 ? -15.486 -5.082 -4.613 1.00 94.69 180 THR A O 1
ATOM 1434 N N . TYR A 1 181 ? -15.962 -2.981 -5.170 1.00 93.38 181 TYR A N 1
ATOM 1435 C CA . TYR A 1 181 ? -17.303 -2.946 -4.589 1.00 93.38 181 TYR A CA 1
ATOM 1436 C C . TYR A 1 181 ? -18.255 -2.233 -5.549 1.00 93.38 181 TYR A C 1
ATOM 1438 O O . TYR A 1 181 ? -17.816 -1.507 -6.446 1.00 93.38 181 TYR A O 1
ATOM 1446 N N . ARG A 1 182 ? -19.565 -2.432 -5.376 1.00 91.62 182 ARG A N 1
ATOM 1447 C CA . ARG A 1 182 ? -20.571 -1.705 -6.159 1.00 91.62 182 ARG A CA 1
ATOM 1448 C C . ARG A 1 182 ? -21.002 -0.444 -5.433 1.00 91.62 182 ARG A C 1
ATOM 1450 O O . ARG A 1 182 ? -21.422 -0.493 -4.279 1.00 91.62 182 ARG A O 1
ATOM 1457 N N . ASP A 1 183 ? -20.929 0.685 -6.125 1.00 86.62 183 ASP A N 1
ATOM 1458 C CA . ASP A 1 183 ? -21.469 1.937 -5.609 1.00 86.62 183 ASP A CA 1
ATOM 1459 C C . ASP A 1 183 ? -23.005 1.979 -5.702 1.00 86.62 183 ASP A C 1
ATOM 1461 O O . ASP A 1 183 ? -23.661 1.086 -6.246 1.00 86.62 183 ASP A O 1
ATOM 1465 N N . LYS A 1 184 ? -23.602 3.071 -5.209 1.00 85.12 184 LYS A N 1
ATOM 1466 C CA . LYS A 1 184 ? -25.058 3.299 -5.281 1.00 85.12 184 LYS A CA 1
ATOM 1467 C C . LYS A 1 184 ? -25.607 3.319 -6.719 1.00 85.12 184 LYS A C 1
ATOM 1469 O O . LYS A 1 184 ? -26.815 3.225 -6.900 1.00 85.12 184 LYS A O 1
ATOM 1474 N N . LYS A 1 185 ? -24.744 3.473 -7.728 1.00 87.62 185 LYS A N 1
ATOM 1475 C CA . LYS A 1 185 ? -25.069 3.485 -9.161 1.00 87.62 185 LYS A CA 1
ATOM 1476 C C . LYS A 1 185 ? -24.703 2.160 -9.848 1.00 87.62 185 LYS A C 1
ATOM 1478 O O . LYS A 1 185 ? -24.657 2.119 -11.075 1.00 87.62 185 LYS A O 1
ATOM 1483 N N . ALA A 1 186 ? -24.440 1.099 -9.080 1.00 85.81 186 ALA A N 1
ATOM 1484 C CA . ALA A 1 186 ? -24.011 -0.217 -9.553 1.00 85.81 186 ALA A CA 1
ATOM 1485 C C . ALA A 1 186 ? -22.704 -0.220 -10.373 1.00 85.81 186 ALA A C 1
ATOM 1487 O O . ALA A 1 186 ? -22.422 -1.182 -11.087 1.00 85.81 186 A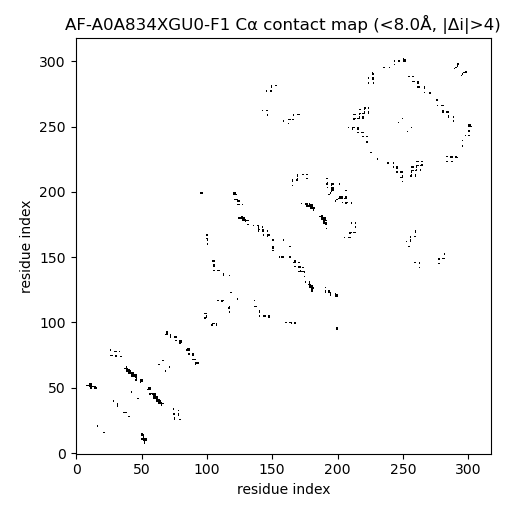LA A O 1
ATOM 1488 N N . LYS A 1 187 ? -21.879 0.827 -10.262 1.00 89.94 187 LYS A N 1
ATOM 1489 C CA . LYS A 1 187 ? -20.545 0.861 -10.861 1.00 89.94 187 LYS A CA 1
ATOM 1490 C C . LYS A 1 187 ? -19.575 0.067 -9.996 1.00 89.94 187 LYS A C 1
ATOM 1492 O O . LYS A 1 187 ? -19.579 0.210 -8.775 1.00 89.94 187 LYS A O 1
ATOM 1497 N N . HIS A 1 188 ? -18.721 -0.723 -10.640 1.00 90.62 188 HIS A N 1
ATOM 1498 C CA . HIS A 1 188 ? -17.604 -1.383 -9.973 1.00 90.62 188 HIS A CA 1
ATOM 1499 C C . HIS A 1 188 ? -16.511 -0.357 -9.679 1.00 90.62 188 HIS A C 1
ATOM 1501 O O . HIS A 1 188 ? -15.929 0.222 -10.597 1.00 90.62 188 HIS A O 1
ATOM 1507 N N . ILE A 1 189 ? -16.257 -0.122 -8.395 1.00 91.62 189 ILE A N 1
ATOM 1508 C CA . ILE A 1 189 ? -15.228 0.796 -7.917 1.00 91.62 189 ILE A CA 1
ATOM 1509 C C . ILE A 1 189 ? -14.166 -0.011 -7.167 1.00 91.62 189 ILE A C 1
ATOM 1511 O O . ILE A 1 189 ? -14.516 -0.852 -6.337 1.00 91.62 189 ILE A O 1
ATOM 1515 N N . PRO A 1 190 ? -12.872 0.235 -7.408 1.00 93.88 190 PRO A N 1
ATOM 1516 C CA . PRO A 1 190 ? -11.819 -0.424 -6.652 1.00 93.88 190 PRO A CA 1
ATOM 1517 C C . PRO A 1 190 ? -11.846 -0.061 -5.159 1.00 93.88 190 PRO A C 1
ATOM 1519 O O . PRO A 1 190 ? -12.021 1.104 -4.793 1.00 93.88 190 PRO A O 1
ATOM 1522 N N . VAL A 1 191 ? -11.642 -1.047 -4.283 1.00 92.19 191 VAL A N 1
ATOM 1523 C CA . VAL A 1 191 ? -11.704 -0.871 -2.819 1.00 92.19 191 VAL A CA 1
ATOM 1524 C C . VAL A 1 191 ? -10.663 0.126 -2.312 1.00 92.19 191 VAL A C 1
ATOM 1526 O O . VAL A 1 191 ? -10.960 0.919 -1.421 1.00 92.19 191 VAL A O 1
ATOM 1529 N N . MET A 1 192 ? -9.471 0.173 -2.909 1.00 91.00 192 MET A N 1
ATOM 1530 C CA . MET A 1 192 ? -8.456 1.163 -2.535 1.00 91.00 192 MET A CA 1
ATOM 1531 C C . MET A 1 192 ? -8.925 2.611 -2.734 1.00 91.00 192 MET A C 1
ATOM 1533 O O . MET A 1 192 ? -8.487 3.490 -1.998 1.00 91.00 192 MET A O 1
ATOM 1537 N N . ASN A 1 193 ? -9.858 2.872 -3.661 1.00 91.56 193 ASN A N 1
ATOM 1538 C CA . ASN A 1 193 ? -10.431 4.208 -3.836 1.00 91.56 193 ASN A CA 1
ATOM 1539 C C . ASN A 1 193 ? -11.240 4.627 -2.599 1.00 91.56 193 ASN A C 1
ATOM 1541 O O . ASN A 1 193 ? -11.106 5.756 -2.133 1.00 91.56 193 ASN A O 1
ATOM 1545 N N . TRP A 1 194 ? -12.016 3.694 -2.032 1.00 90.62 194 TRP A N 1
ATOM 1546 C CA . TRP A 1 194 ? -12.712 3.898 -0.762 1.00 90.62 194 TRP A CA 1
ATOM 1547 C C . TRP A 1 194 ? -11.718 4.133 0.370 1.00 90.62 194 TRP A C 1
ATOM 1549 O O . TRP A 1 194 ? -11.830 5.121 1.083 1.00 90.62 194 TRP A O 1
ATOM 1559 N N . ILE A 1 195 ? -10.705 3.276 0.497 1.00 89.00 195 ILE A N 1
ATOM 1560 C CA . ILE A 1 195 ? -9.719 3.380 1.577 1.00 89.00 195 ILE A CA 1
ATOM 1561 C C . ILE A 1 195 ? -9.009 4.738 1.556 1.00 89.00 195 ILE A C 1
ATOM 1563 O O . ILE A 1 195 ? -8.908 5.411 2.579 1.00 89.00 195 ILE A O 1
ATOM 1567 N N . ILE A 1 196 ? -8.537 5.172 0.388 1.00 87.88 196 ILE A N 1
ATOM 1568 C CA . ILE A 1 196 ? -7.805 6.434 0.250 1.00 87.88 196 ILE A CA 1
ATOM 1569 C C . ILE A 1 196 ? -8.714 7.629 0.560 1.00 87.88 196 ILE A C 1
ATOM 1571 O O . ILE A 1 196 ? -8.288 8.568 1.232 1.00 87.88 196 ILE A O 1
ATOM 1575 N N . ARG A 1 197 ? -9.970 7.610 0.106 1.00 86.56 197 ARG A N 1
ATOM 1576 C CA . ARG A 1 197 ? -10.874 8.763 0.228 1.00 86.56 197 ARG A CA 1
ATOM 1577 C C . ARG A 1 197 ? -11.638 8.820 1.542 1.00 86.56 197 ARG A C 1
ATOM 1579 O O . ARG A 1 197 ? -11.749 9.894 2.117 1.00 86.56 197 ARG A O 1
ATOM 1586 N N . GLU A 1 198 ? -12.160 7.696 2.005 1.00 83.50 198 GLU A N 1
ATOM 1587 C CA . GLU A 1 198 ? -13.045 7.627 3.168 1.00 83.50 198 GLU A CA 1
ATOM 1588 C C . GLU A 1 198 ? -12.257 7.313 4.439 1.00 83.50 198 GLU A C 1
ATOM 1590 O O . GLU A 1 198 ? -12.434 7.981 5.459 1.00 83.50 198 GLU A O 1
ATOM 1595 N N . SER A 1 199 ? -11.342 6.342 4.379 1.00 82.38 199 SER A N 1
ATOM 1596 C CA . SER A 1 199 ? -10.579 5.917 5.557 1.00 82.38 199 SER A CA 1
ATOM 1597 C C . SER A 1 199 ? -9.394 6.851 5.830 1.00 82.38 199 SER A C 1
ATOM 1599 O O . SER A 1 199 ? -9.248 7.369 6.935 1.00 82.38 199 SER A O 1
ATOM 1601 N N . LEU A 1 200 ? -8.588 7.143 4.804 1.00 81.00 200 LEU A N 1
ATOM 1602 C CA . LEU A 1 200 ? -7.419 8.025 4.904 1.00 81.00 200 LEU A CA 1
ATOM 1603 C C . LEU A 1 200 ? -7.741 9.507 4.656 1.00 81.00 200 LEU A C 1
ATOM 1605 O O . LEU A 1 200 ? -6.893 10.363 4.897 1.00 81.00 200 LEU A O 1
ATOM 1609 N N . LYS A 1 201 ? -8.958 9.833 4.195 1.00 81.12 201 LYS A N 1
ATOM 1610 C CA . LYS A 1 201 ? -9.413 11.214 3.933 1.00 81.12 201 LYS A CA 1
ATOM 1611 C C . LYS A 1 201 ? -8.513 11.995 2.962 1.00 81.12 201 LYS A C 1
ATOM 1613 O O . LYS A 1 201 ? -8.309 13.201 3.110 1.00 81.12 201 LYS A O 1
ATOM 1618 N N . ARG A 1 202 ? -7.970 11.311 1.950 1.00 82.56 202 ARG A N 1
ATOM 1619 C CA . ARG A 1 202 ? -7.080 11.879 0.925 1.00 82.56 202 ARG A CA 1
ATOM 1620 C C . ARG A 1 202 ? -7.830 12.347 -0.320 1.00 82.56 202 ARG A C 1
ATOM 1622 O O . ARG A 1 202 ? -9.003 12.052 -0.544 1.00 82.56 202 ARG A O 1
ATOM 1629 N N . LYS A 1 203 ? -7.110 13.100 -1.157 1.00 87.44 203 LYS A N 1
ATOM 1630 C CA . LYS A 1 203 ? -7.623 13.664 -2.413 1.00 87.44 203 LYS A CA 1
ATOM 1631 C C . LYS A 1 203 ? -7.934 12.553 -3.420 1.00 87.44 203 LYS A C 1
ATOM 1633 O O . LYS A 1 203 ? -7.196 11.578 -3.511 1.00 87.44 203 LYS A O 1
ATOM 1638 N N . ALA A 1 204 ? -8.953 12.760 -4.257 1.00 88.19 204 ALA A N 1
ATOM 1639 C CA . ALA A 1 204 ? -9.302 11.833 -5.340 1.00 88.19 204 ALA A CA 1
ATOM 1640 C C . ALA A 1 204 ? -8.121 11.553 -6.290 1.00 88.19 204 ALA A C 1
ATOM 1642 O O . ALA A 1 204 ? -7.909 10.404 -6.661 1.00 88.19 204 ALA A O 1
ATOM 1643 N N . LYS A 1 205 ? -7.289 12.569 -6.568 1.00 90.12 205 LYS A N 1
ATOM 1644 C CA . LYS A 1 205 ? -6.055 12.427 -7.358 1.00 90.12 205 LYS A CA 1
ATOM 1645 C C . LYS A 1 205 ? -5.101 11.368 -6.785 1.00 90.12 205 LYS A C 1
ATOM 1647 O O . LYS A 1 205 ? -4.517 10.614 -7.548 1.00 90.12 205 LYS A O 1
ATOM 1652 N N . ASP A 1 206 ? -4.954 11.281 -5.457 1.00 89.44 206 ASP A N 1
ATOM 1653 C CA . ASP A 1 206 ? -4.106 10.250 -4.834 1.00 89.44 206 ASP A CA 1
ATOM 1654 C C . ASP A 1 206 ? -4.671 8.844 -5.110 1.00 89.44 206 ASP A C 1
ATOM 1656 O O . ASP A 1 206 ? -3.914 7.916 -5.376 1.00 89.44 206 ASP A O 1
ATOM 1660 N N . ALA A 1 207 ? -5.999 8.690 -5.092 1.00 90.56 207 ALA A N 1
ATOM 1661 C CA . ALA A 1 207 ? -6.653 7.412 -5.367 1.00 90.56 207 ALA A CA 1
ATOM 1662 C C . ALA A 1 207 ? -6.527 6.978 -6.835 1.00 90.56 207 ALA A C 1
ATOM 1664 O O . ALA A 1 207 ? -6.355 5.790 -7.103 1.00 90.56 207 ALA A O 1
ATOM 1665 N N . GLU A 1 208 ? -6.604 7.930 -7.766 1.00 91.94 208 GLU A N 1
ATOM 1666 C CA . GLU A 1 208 ? -6.372 7.696 -9.196 1.00 91.94 208 GLU A CA 1
ATOM 1667 C C . GLU A 1 208 ? -4.919 7.282 -9.453 1.00 91.94 208 GLU A C 1
ATOM 1669 O O . GLU A 1 208 ? -4.689 6.236 -10.050 1.00 91.94 208 GLU A O 1
ATOM 1674 N N . MET A 1 209 ? -3.947 8.008 -8.888 1.00 92.75 209 MET A N 1
ATOM 1675 C CA . MET A 1 209 ? -2.525 7.671 -9.029 1.00 92.75 209 MET A CA 1
ATOM 1676 C C . MET A 1 209 ? -2.204 6.258 -8.525 1.00 92.75 209 MET A C 1
ATOM 1678 O O . MET A 1 209 ? -1.519 5.509 -9.212 1.00 92.75 209 MET A O 1
ATOM 1682 N N . VAL A 1 210 ? -2.719 5.859 -7.354 1.00 94.12 210 VAL A N 1
ATOM 1683 C CA . VAL A 1 210 ? -2.499 4.497 -6.829 1.00 94.12 210 VAL A CA 1
ATOM 1684 C C . VAL A 1 210 ? -3.053 3.430 -7.779 1.00 94.12 210 VAL A C 1
ATOM 1686 O O . VAL A 1 210 ? -2.392 2.419 -8.013 1.00 94.12 210 VAL A O 1
ATOM 1689 N N . LEU A 1 211 ? -4.244 3.652 -8.345 1.00 93.12 211 LEU A N 1
ATOM 1690 C CA . LEU A 1 211 ? -4.846 2.732 -9.312 1.00 93.12 211 LEU A CA 1
ATOM 1691 C C . LEU A 1 211 ? -4.011 2.637 -10.598 1.00 93.12 211 LEU A C 1
ATOM 1693 O O . LEU A 1 211 ? -3.766 1.530 -11.084 1.00 93.12 211 LEU A O 1
ATOM 1697 N N . ASP A 1 212 ? -3.565 3.775 -11.128 1.00 92.75 212 ASP A N 1
ATOM 1698 C CA . ASP A 1 212 ? -2.743 3.834 -12.338 1.00 92.75 212 ASP A CA 1
ATOM 1699 C C . ASP A 1 212 ? -1.402 3.126 -12.124 1.00 92.75 212 ASP A C 1
ATOM 1701 O O . ASP A 1 212 ? -0.971 2.344 -12.970 1.00 92.75 212 ASP A O 1
ATOM 1705 N N . PHE A 1 213 ? -0.776 3.303 -10.957 1.00 95.00 213 PHE A N 1
ATOM 1706 C CA . PHE A 1 213 ? 0.471 2.617 -10.623 1.00 95.00 213 PHE A CA 1
ATOM 1707 C C . PHE A 1 213 ? 0.279 1.113 -10.447 1.00 95.00 213 PHE A C 1
ATOM 1709 O O . PHE A 1 213 ? 1.092 0.352 -10.956 1.00 95.00 213 PHE A O 1
ATOM 1716 N N . HIS A 1 214 ? -0.801 0.645 -9.811 1.00 95.19 214 HIS A N 1
ATOM 1717 C CA . HIS A 1 214 ? -1.093 -0.795 -9.757 1.00 95.19 214 HIS A CA 1
ATOM 1718 C C . HIS A 1 214 ? -1.242 -1.408 -11.151 1.00 95.19 214 HIS A C 1
ATOM 1720 O O . HIS A 1 214 ? -0.704 -2.489 -11.392 1.00 95.19 214 HIS A O 1
ATOM 1726 N N . ARG A 1 215 ? -1.931 -0.723 -12.072 1.00 93.12 215 ARG A N 1
ATOM 1727 C CA . ARG A 1 215 ? -2.091 -1.175 -13.462 1.00 93.12 215 ARG A CA 1
ATOM 1728 C C . ARG A 1 215 ? -0.753 -1.199 -14.196 1.00 93.12 215 ARG A C 1
ATOM 1730 O O . ARG A 1 215 ? -0.343 -2.256 -14.668 1.00 93.12 215 ARG A O 1
ATOM 1737 N N . ALA A 1 216 ? -0.056 -0.065 -14.224 1.00 93.12 216 ALA A N 1
ATOM 1738 C CA . ALA A 1 216 ? 1.222 0.068 -14.911 1.00 93.12 216 ALA A CA 1
ATOM 1739 C C . ALA A 1 216 ? 2.256 -0.928 -14.375 1.00 93.12 216 ALA A C 1
ATOM 1741 O O . ALA A 1 216 ? 3.019 -1.500 -15.148 1.00 93.12 216 ALA A O 1
ATOM 1742 N N . SER A 1 217 ? 2.259 -1.197 -13.065 1.00 93.94 217 SER A N 1
ATOM 1743 C CA . SER A 1 217 ? 3.176 -2.169 -12.476 1.00 93.94 217 SER A CA 1
ATOM 1744 C C . SER A 1 217 ? 2.864 -3.614 -12.851 1.00 93.94 217 SER A C 1
ATOM 1746 O O . SER A 1 217 ? 3.792 -4.395 -13.047 1.00 93.94 217 SER A O 1
ATOM 1748 N N . CYS A 1 218 ? 1.588 -3.982 -12.994 1.00 92.19 218 CYS A N 1
ATOM 1749 C CA . CYS A 1 218 ? 1.209 -5.298 -13.516 1.00 92.19 218 CYS A CA 1
ATOM 1750 C C . CYS A 1 218 ? 1.692 -5.500 -14.961 1.00 92.19 218 CYS A C 1
ATOM 1752 O O . CYS A 1 218 ? 2.079 -6.609 -15.321 1.00 92.19 218 CYS A O 1
ATOM 1754 N N . GLU A 1 219 ? 1.701 -4.440 -15.773 1.00 91.62 219 GLU A N 1
ATOM 1755 C CA . GLU A 1 219 ? 2.142 -4.493 -17.173 1.00 91.62 219 GLU A CA 1
ATOM 1756 C C . GLU A 1 219 ? 3.668 -4.367 -17.335 1.00 91.62 219 GLU A C 1
ATOM 1758 O O . GLU A 1 219 ? 4.242 -4.958 -18.250 1.00 91.62 219 GLU A O 1
ATOM 1763 N N . LEU A 1 220 ? 4.348 -3.661 -16.425 1.00 91.44 220 LEU A N 1
ATOM 1764 C CA . LEU A 1 220 ? 5.806 -3.505 -16.424 1.00 91.44 220 LEU A CA 1
ATOM 1765 C C . LEU A 1 220 ? 6.532 -4.709 -15.804 1.00 91.44 220 LEU A C 1
ATOM 1767 O O . LEU A 1 220 ? 7.606 -5.079 -16.275 1.00 91.44 220 LEU A O 1
ATOM 1771 N N . MET A 1 221 ? 5.949 -5.361 -14.790 1.00 93.69 221 MET A N 1
ATOM 1772 C CA . MET A 1 221 ? 6.521 -6.547 -14.139 1.00 93.69 221 MET A CA 1
ATOM 1773 C C . MET A 1 221 ? 6.993 -7.651 -15.114 1.00 93.69 221 MET A C 1
ATOM 1775 O O . MET A 1 221 ? 8.129 -8.103 -14.956 1.00 93.69 221 MET A O 1
ATOM 1779 N N . PRO A 1 222 ? 6.217 -8.098 -16.127 1.00 91.31 222 PRO A N 1
ATOM 1780 C CA . PRO A 1 222 ? 6.667 -9.148 -17.046 1.00 91.31 222 PRO A CA 1
ATOM 1781 C C . PRO A 1 222 ? 7.791 -8.691 -17.987 1.00 91.31 222 PRO A C 1
ATOM 1783 O O . PRO A 1 222 ? 8.471 -9.533 -18.564 1.00 91.31 222 PRO A O 1
ATOM 1786 N N . LEU A 1 223 ? 8.015 -7.381 -18.133 1.00 90.44 223 LEU A N 1
ATOM 1787 C CA . LEU A 1 223 ? 9.104 -6.829 -18.942 1.00 90.44 223 LEU A CA 1
ATOM 1788 C C . LEU A 1 223 ? 10.432 -6.763 -18.174 1.00 90.44 223 LEU A C 1
ATOM 1790 O O . LEU A 1 223 ? 11.479 -6.587 -18.797 1.00 90.44 223 LEU A O 1
ATOM 1794 N N . ILE A 1 224 ? 10.412 -6.911 -16.842 1.00 91.56 224 ILE A N 1
ATOM 1795 C CA . ILE A 1 224 ? 11.603 -6.803 -15.987 1.00 91.56 224 ILE A CA 1
ATOM 1796 C C . ILE A 1 224 ? 12.734 -7.747 -16.419 1.00 91.56 224 ILE A C 1
ATOM 1798 O O . ILE A 1 224 ? 13.844 -7.243 -16.562 1.00 91.56 224 ILE A O 1
ATOM 1802 N N . PRO A 1 225 ? 12.518 -9.054 -16.682 1.00 90.00 225 PRO A N 1
ATOM 1803 C CA . PRO A 1 225 ? 13.599 -9.941 -17.121 1.00 90.00 225 PRO A CA 1
ATOM 1804 C C . PRO A 1 225 ? 14.320 -9.431 -18.375 1.00 90.00 225 PRO A C 1
ATOM 1806 O O . PRO A 1 225 ? 15.547 -9.374 -18.405 1.00 90.00 225 PRO A O 1
ATOM 1809 N N . CYS A 1 226 ? 13.566 -8.976 -19.381 1.00 86.94 226 CYS A N 1
ATOM 1810 C CA . CYS A 1 226 ? 14.119 -8.428 -20.621 1.00 86.94 226 CYS A CA 1
ATOM 1811 C C . CYS A 1 226 ? 14.835 -7.087 -20.387 1.00 86.94 226 CYS A C 1
ATOM 1813 O O . CYS A 1 226 ? 15.882 -6.817 -20.976 1.00 86.94 226 CYS A O 1
ATOM 1815 N N . LEU A 1 227 ? 14.285 -6.238 -19.513 1.00 86.38 227 LEU A N 1
ATOM 1816 C CA . LEU A 1 227 ? 14.867 -4.939 -19.164 1.00 86.38 227 LEU A CA 1
ATOM 1817 C C . LEU A 1 227 ? 16.103 -5.056 -18.255 1.00 86.38 227 LEU A C 1
ATOM 1819 O O . LEU A 1 227 ? 16.944 -4.160 -18.270 1.00 86.38 227 LEU A O 1
ATOM 1823 N N . ALA A 1 228 ? 16.216 -6.128 -17.473 1.00 87.12 228 ALA A N 1
ATOM 1824 C CA . ALA A 1 228 ? 17.357 -6.407 -16.606 1.00 87.12 228 ALA A CA 1
ATOM 1825 C C . ALA A 1 228 ? 18.457 -7.214 -17.319 1.00 87.12 228 ALA A C 1
ATOM 1827 O O . ALA A 1 228 ? 19.627 -7.085 -16.967 1.00 87.12 228 ALA A O 1
ATOM 1828 N N . SER A 1 229 ? 18.100 -8.020 -18.328 1.00 82.88 229 SER A N 1
ATOM 1829 C CA . SER A 1 229 ? 19.053 -8.734 -19.187 1.00 82.88 229 SER A CA 1
ATOM 1830 C C . SER A 1 229 ? 19.961 -7.758 -19.946 1.00 82.88 229 SER A C 1
ATOM 1832 O O . SER A 1 229 ? 19.639 -6.581 -20.110 1.00 82.88 229 SER A O 1
ATOM 1834 N N . ASN A 1 230 ? 21.102 -8.243 -20.442 1.00 68.25 230 ASN A N 1
ATOM 1835 C CA . ASN A 1 230 ? 21.999 -7.500 -21.333 1.00 68.25 230 ASN A CA 1
ATOM 1836 C C . ASN A 1 230 ? 21.809 -7.830 -22.826 1.00 68.25 230 ASN A C 1
ATOM 1838 O O . ASN A 1 230 ? 22.553 -7.295 -23.643 1.00 68.25 230 ASN A O 1
ATOM 1842 N N . GLU A 1 231 ? 20.816 -8.650 -23.183 1.00 62.47 231 GLU A N 1
ATOM 1843 C CA . GLU A 1 231 ? 20.585 -9.120 -24.561 1.00 62.47 231 GLU A CA 1
ATOM 1844 C C . GLU A 1 231 ? 20.164 -8.022 -25.569 1.00 62.47 231 GLU A C 1
ATOM 1846 O O . GLU A 1 231 ? 19.776 -6.909 -25.190 1.00 62.47 231 GLU A O 1
ATOM 1851 N N . ASP A 1 232 ? 20.306 -8.378 -26.853 1.00 57.97 232 ASP A N 1
ATOM 1852 C CA . ASP A 1 232 ? 20.710 -7.588 -28.030 1.00 57.97 232 ASP A CA 1
ATOM 1853 C C . ASP A 1 232 ? 19.727 -6.518 -28.581 1.00 57.97 232 ASP A C 1
ATOM 1855 O O . ASP A 1 232 ? 18.568 -6.390 -28.186 1.00 57.97 232 ASP A O 1
ATOM 1859 N N . VAL A 1 233 ? 20.213 -5.723 -29.545 1.00 53.66 233 VAL A N 1
ATOM 1860 C CA . VAL A 1 233 ? 19.625 -4.461 -30.060 1.00 53.66 233 VAL A CA 1
ATOM 1861 C C . VAL A 1 233 ? 18.265 -4.600 -30.781 1.00 53.66 233 VAL A C 1
ATOM 1863 O O . VAL A 1 233 ? 17.496 -3.637 -30.809 1.00 53.66 233 VAL A O 1
ATOM 1866 N N . LEU A 1 234 ? 17.914 -5.756 -31.356 1.00 50.47 234 LEU A N 1
ATOM 1867 C CA . LEU A 1 234 ? 16.696 -5.893 -32.181 1.00 50.47 234 LEU A CA 1
ATOM 1868 C C . LEU A 1 234 ? 15.402 -5.967 -31.343 1.00 50.47 234 LEU A C 1
ATOM 1870 O O . LEU A 1 234 ? 14.395 -5.345 -31.701 1.00 50.47 234 LEU A O 1
ATOM 1874 N N . GLU A 1 235 ? 15.447 -6.625 -30.179 1.00 60.81 235 GLU A N 1
ATOM 1875 C CA . GLU A 1 235 ? 14.344 -6.635 -29.203 1.00 60.81 235 GLU A CA 1
ATOM 1876 C C . GLU A 1 235 ? 14.136 -5.270 -28.533 1.00 60.81 235 GLU A C 1
ATOM 1878 O O . GLU A 1 235 ? 13.025 -4.951 -28.096 1.00 60.81 235 GLU A O 1
ATOM 1883 N N . CYS A 1 236 ? 15.164 -4.410 -28.526 1.00 65.06 236 CYS A N 1
ATOM 1884 C CA . CYS A 1 236 ? 15.064 -3.070 -27.953 1.00 65.06 236 CYS A CA 1
ATOM 1885 C C . CYS A 1 236 ? 13.982 -2.223 -28.624 1.00 65.06 236 CYS A C 1
ATOM 1887 O O . CYS A 1 236 ? 13.420 -1.372 -27.952 1.00 65.06 236 CYS A O 1
ATOM 1889 N N . SER A 1 237 ? 13.657 -2.422 -29.906 1.00 73.19 237 SER A N 1
ATOM 189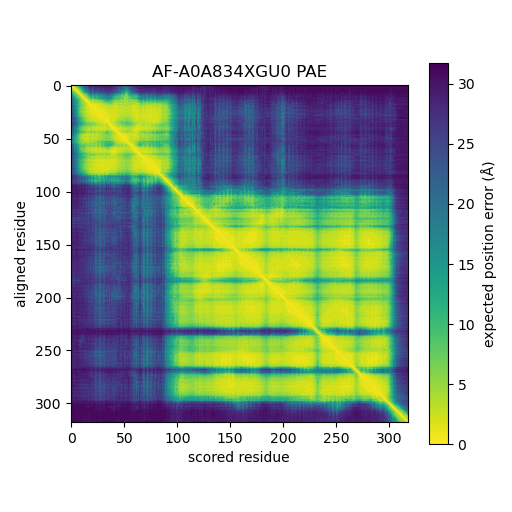0 C CA . SER A 1 237 ? 12.648 -1.600 -30.596 1.00 73.19 237 SER A CA 1
ATOM 1891 C C . SER A 1 237 ? 11.236 -1.819 -30.032 1.00 73.19 237 SER A C 1
ATOM 1893 O O . SER A 1 237 ? 10.596 -0.870 -29.577 1.00 73.19 237 SER A O 1
ATOM 1895 N N . ARG A 1 238 ? 10.772 -3.073 -29.977 1.00 81.00 238 ARG A N 1
ATOM 1896 C CA . ARG A 1 238 ? 9.470 -3.444 -29.403 1.00 81.00 238 ARG A CA 1
ATOM 1897 C C . ARG A 1 238 ? 9.429 -3.190 -27.899 1.00 81.00 238 ARG A C 1
ATOM 1899 O O . ARG A 1 238 ? 8.454 -2.619 -27.414 1.00 81.00 238 ARG A O 1
ATOM 1906 N N . LEU A 1 239 ? 10.499 -3.544 -27.184 1.00 82.56 239 LEU A N 1
ATOM 1907 C CA . LEU A 1 239 ? 10.610 -3.311 -25.745 1.00 82.56 239 LEU A CA 1
ATOM 1908 C C . LEU A 1 239 ? 10.573 -1.813 -25.419 1.00 82.56 239 LEU A C 1
ATOM 1910 O O . LEU A 1 239 ? 9.854 -1.399 -24.518 1.00 82.56 239 LEU A O 1
ATOM 1914 N N . ARG A 1 240 ? 11.266 -0.972 -26.199 1.00 83.75 240 ARG A N 1
ATOM 1915 C CA . ARG A 1 240 ? 11.215 0.492 -26.067 1.00 83.75 240 ARG A CA 1
ATOM 1916 C C . ARG A 1 240 ? 9.814 1.033 -26.269 1.00 83.75 240 ARG A C 1
ATOM 1918 O O . ARG A 1 240 ? 9.411 1.917 -25.522 1.00 83.75 240 ARG A O 1
ATOM 1925 N N . VAL A 1 241 ? 9.096 0.544 -27.279 1.00 86.06 241 VAL A N 1
ATOM 1926 C CA . VAL A 1 241 ? 7.733 0.998 -27.574 1.00 86.06 241 VAL A CA 1
ATOM 1927 C C . VAL A 1 241 ? 6.792 0.621 -26.432 1.00 86.06 241 VAL A C 1
ATOM 1929 O O . VAL A 1 241 ? 6.117 1.501 -25.906 1.00 86.06 241 VAL A O 1
ATOM 1932 N N . MET A 1 242 ? 6.794 -0.644 -26.000 1.00 85.38 242 MET A N 1
ATOM 1933 C CA . MET A 1 242 ? 5.949 -1.117 -24.897 1.00 85.38 242 MET A CA 1
ATOM 1934 C C . MET A 1 242 ? 6.254 -0.372 -23.596 1.00 85.38 242 MET A C 1
ATOM 1936 O O . MET A 1 242 ? 5.358 0.227 -23.006 1.00 85.38 242 MET A O 1
ATOM 1940 N N . THR A 1 243 ? 7.527 -0.316 -23.201 1.00 87.81 243 THR A N 1
ATOM 1941 C CA . THR A 1 243 ? 7.954 0.428 -22.013 1.00 87.81 243 THR A CA 1
ATOM 1942 C C . THR A 1 243 ? 7.606 1.912 -22.147 1.00 87.81 243 THR A C 1
ATOM 1944 O O . THR A 1 243 ? 7.068 2.501 -21.221 1.00 87.81 243 THR A O 1
ATOM 1947 N N . GLY A 1 244 ? 7.821 2.528 -23.310 1.00 87.94 244 GLY A N 1
ATOM 1948 C CA . GLY A 1 244 ? 7.498 3.936 -23.549 1.00 87.94 244 GLY A CA 1
ATOM 1949 C C . GLY A 1 244 ? 6.007 4.270 -23.430 1.00 87.94 244 GLY A C 1
ATOM 1950 O O . GLY A 1 244 ? 5.679 5.356 -22.949 1.00 87.94 244 GLY A O 1
ATOM 1951 N N . PHE A 1 245 ? 5.110 3.362 -23.831 1.00 86.88 245 PHE A N 1
ATOM 1952 C CA . PHE A 1 245 ? 3.669 3.519 -23.602 1.00 86.88 245 PHE A CA 1
ATOM 1953 C C . PHE A 1 245 ? 3.345 3.503 -22.108 1.00 86.88 245 PHE A C 1
ATOM 1955 O O . PHE A 1 245 ? 2.718 4.446 -21.629 1.00 86.88 245 PHE A O 1
ATOM 1962 N N . LEU A 1 246 ? 3.868 2.523 -21.366 1.00 87.88 246 LEU A N 1
ATOM 1963 C CA . LEU A 1 246 ? 3.659 2.409 -19.919 1.00 87.88 246 LEU A CA 1
ATOM 1964 C C . LEU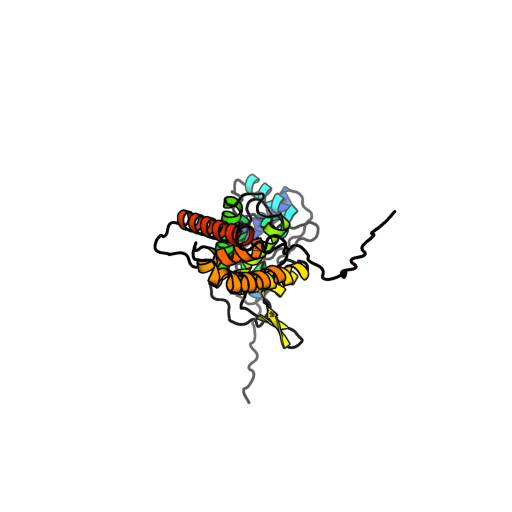 A 1 246 ? 4.157 3.643 -19.163 1.00 87.88 246 LEU A C 1
ATOM 1966 O O . LEU A 1 246 ? 3.428 4.228 -18.366 1.00 87.88 246 LEU A O 1
ATOM 1970 N N . LEU A 1 247 ? 5.383 4.097 -19.449 1.00 87.44 247 LEU A N 1
ATOM 1971 C CA . LEU A 1 247 ? 5.959 5.266 -18.776 1.00 87.44 247 LEU A CA 1
ATOM 1972 C C . LEU A 1 247 ? 5.175 6.554 -19.075 1.00 87.44 247 LEU A C 1
ATOM 1974 O O . LEU A 1 247 ? 5.174 7.471 -18.259 1.00 87.44 247 LEU A O 1
ATOM 1978 N N . ARG A 1 248 ? 4.484 6.643 -20.220 1.00 86.88 248 ARG A N 1
ATOM 1979 C CA . ARG A 1 248 ? 3.650 7.806 -20.559 1.00 86.88 248 ARG A CA 1
ATOM 1980 C C . ARG A 1 248 ? 2.391 7.890 -19.698 1.00 86.88 248 ARG A C 1
ATOM 1982 O O . ARG A 1 248 ? 1.956 9.000 -19.399 1.00 86.88 248 ARG A O 1
ATOM 1989 N N . GLU A 1 249 ? 1.823 6.754 -19.302 1.00 85.75 249 GLU A N 1
ATOM 1990 C CA . GLU A 1 249 ? 0.642 6.712 -18.431 1.00 85.75 249 GLU A CA 1
ATOM 1991 C C . GLU A 1 249 ? 0.970 7.257 -17.038 1.00 85.75 249 GLU A C 1
ATOM 1993 O O . GLU A 1 249 ? 0.247 8.098 -16.507 1.00 85.75 249 GLU A O 1
ATOM 1998 N N . VAL A 1 250 ? 2.122 6.856 -16.495 1.00 88.44 250 VAL A N 1
ATOM 1999 C CA . VAL A 1 250 ? 2.571 7.223 -15.139 1.00 88.44 250 VAL A CA 1
ATOM 2000 C C . VAL A 1 250 ? 3.451 8.479 -15.086 1.00 88.44 250 VAL A C 1
ATOM 2002 O O . VAL A 1 250 ? 3.728 9.002 -14.006 1.00 88.44 250 VAL A O 1
ATOM 2005 N N . LYS A 1 251 ? 3.841 9.013 -16.250 1.00 89.12 251 LYS A N 1
ATOM 2006 C CA . LYS A 1 251 ? 4.543 10.293 -16.438 1.00 89.12 251 LYS A CA 1
ATOM 2007 C C . LYS A 1 251 ? 5.806 10.395 -15.574 1.00 89.12 251 LYS A C 1
ATOM 2009 O O . LYS A 1 251 ? 6.684 9.543 -15.638 1.00 89.12 251 LYS A O 1
ATOM 2014 N N . GLU A 1 252 ? 5.917 11.459 -14.782 1.00 88.25 252 GLU A N 1
ATOM 2015 C CA . GLU A 1 252 ? 7.056 11.735 -13.905 1.00 88.25 252 GLU A CA 1
ATOM 2016 C C . GLU A 1 252 ? 7.210 10.715 -12.767 1.00 88.25 252 GLU A C 1
ATOM 2018 O O . GLU A 1 252 ? 8.328 10.496 -12.318 1.00 88.25 252 GLU A O 1
ATOM 2023 N N . PHE A 1 253 ? 6.138 10.005 -12.394 1.00 91.19 253 PHE A N 1
ATOM 2024 C CA . PHE A 1 253 ? 6.120 9.016 -11.308 1.00 91.19 253 PHE A CA 1
ATOM 2025 C C . PHE A 1 253 ? 6.529 7.606 -11.751 1.00 91.19 253 PHE A C 1
ATOM 2027 O O . PHE A 1 253 ? 6.296 6.623 -11.045 1.00 91.19 253 PHE A O 1
ATOM 2034 N N . TRP A 1 254 ? 7.137 7.456 -12.926 1.00 92.31 254 TRP A N 1
ATOM 2035 C CA . TRP A 1 254 ? 7.466 6.138 -13.461 1.00 92.31 254 TRP A CA 1
ATOM 2036 C C . TRP A 1 254 ? 8.416 5.317 -12.582 1.00 92.31 254 TRP A C 1
ATOM 2038 O O . TRP A 1 254 ? 8.354 4.087 -12.596 1.00 92.31 254 TRP A O 1
ATOM 2048 N N . ARG A 1 255 ? 9.251 5.973 -11.766 1.00 94.38 255 ARG A N 1
ATOM 2049 C CA . ARG A 1 255 ? 10.089 5.300 -10.763 1.00 94.38 255 ARG A CA 1
ATOM 2050 C C . ARG A 1 255 ? 9.262 4.622 -9.680 1.00 94.38 255 ARG A C 1
ATOM 2052 O O . ARG A 1 255 ? 9.647 3.555 -9.212 1.00 94.38 255 ARG A O 1
ATOM 2059 N N . VAL A 1 256 ? 8.114 5.195 -9.312 1.00 95.56 256 VAL A N 1
ATOM 2060 C CA . VAL A 1 256 ? 7.158 4.556 -8.396 1.00 95.56 256 VAL A CA 1
ATOM 2061 C C . VAL A 1 256 ? 6.580 3.303 -9.044 1.00 95.56 256 VAL A C 1
ATOM 2063 O O . VAL A 1 256 ? 6.593 2.240 -8.429 1.00 95.56 256 VAL A O 1
ATOM 2066 N N . ALA A 1 257 ? 6.147 3.388 -10.304 1.00 95.44 257 ALA A N 1
ATOM 2067 C CA . ALA A 1 257 ? 5.649 2.222 -11.030 1.00 95.44 257 ALA A CA 1
ATOM 2068 C C . ALA A 1 257 ? 6.723 1.127 -11.157 1.00 95.44 257 ALA A C 1
ATOM 2070 O O . ALA A 1 257 ? 6.421 -0.052 -10.958 1.00 95.44 257 ALA A O 1
ATOM 2071 N N . LEU A 1 258 ? 7.984 1.497 -11.414 1.00 95.88 258 LEU A N 1
ATOM 2072 C CA . LEU A 1 258 ? 9.112 0.565 -11.428 1.00 95.88 258 LEU A CA 1
ATOM 2073 C C . LEU A 1 258 ? 9.345 -0.066 -10.051 1.00 95.88 258 LEU A C 1
ATOM 2075 O O . LEU A 1 258 ? 9.472 -1.282 -9.969 1.00 95.88 258 LEU A O 1
ATOM 2079 N N . LEU A 1 259 ? 9.338 0.721 -8.971 1.00 96.94 259 LEU A N 1
ATOM 2080 C CA . LEU A 1 259 ? 9.500 0.218 -7.605 1.00 96.94 259 LEU A CA 1
ATOM 2081 C C . LEU A 1 259 ? 8.461 -0.865 -7.300 1.00 96.94 259 LEU A C 1
ATOM 2083 O O . LEU A 1 259 ? 8.820 -1.964 -6.888 1.00 96.94 259 LEU A O 1
ATOM 2087 N N . ILE A 1 260 ? 7.183 -0.577 -7.550 1.00 97.12 260 ILE A N 1
ATOM 2088 C CA . ILE A 1 260 ? 6.082 -1.511 -7.293 1.00 97.12 260 ILE A CA 1
ATOM 2089 C C . ILE A 1 260 ? 6.173 -2.743 -8.207 1.00 97.12 260 ILE A C 1
ATOM 2091 O O . ILE A 1 260 ? 5.940 -3.861 -7.748 1.00 97.12 260 ILE A O 1
ATOM 2095 N N . SER A 1 261 ? 6.602 -2.578 -9.461 1.00 96.38 261 SER A N 1
ATOM 2096 C CA . SER A 1 261 ? 6.867 -3.707 -10.371 1.00 96.38 261 SER A CA 1
ATOM 2097 C C . SER A 1 261 ? 7.973 -4.612 -9.838 1.00 96.38 261 SER A C 1
ATOM 2099 O O . SER A 1 261 ? 7.840 -5.831 -9.871 1.00 96.38 261 SER A O 1
ATOM 2101 N N . THR A 1 262 ? 9.039 -4.029 -9.289 1.00 95.56 262 THR A N 1
ATOM 2102 C CA . THR A 1 262 ? 10.140 -4.763 -8.660 1.00 95.56 262 THR A CA 1
ATOM 2103 C C . THR A 1 262 ? 9.692 -5.501 -7.399 1.00 95.56 262 THR A C 1
ATOM 2105 O O . THR A 1 262 ? 10.245 -6.555 -7.100 1.00 95.56 262 THR A O 1
ATOM 2108 N N . LEU A 1 263 ? 8.692 -5.004 -6.660 1.00 94.50 263 LEU A N 1
ATOM 2109 C CA . LEU A 1 263 ? 8.089 -5.738 -5.534 1.00 94.50 263 LEU A CA 1
ATOM 2110 C C . LEU A 1 263 ? 7.251 -6.935 -6.003 1.00 94.50 263 LEU A C 1
ATOM 2112 O O . LEU A 1 263 ? 7.227 -7.961 -5.326 1.00 94.50 263 LEU A O 1
ATOM 2116 N N . LEU A 1 264 ? 6.566 -6.806 -7.144 1.00 93.31 264 LEU A N 1
ATOM 2117 C CA . LEU A 1 264 ? 5.780 -7.883 -7.756 1.00 93.31 264 LEU A CA 1
ATOM 2118 C C . LEU A 1 264 ? 6.648 -8.921 -8.472 1.00 93.31 264 LEU A C 1
ATOM 2120 O O . LEU A 1 264 ? 6.237 -10.072 -8.593 1.00 93.31 264 LEU A O 1
ATOM 2124 N N . HIS A 1 265 ? 7.830 -8.523 -8.945 1.00 91.25 265 HIS A N 1
ATOM 2125 C CA . HIS A 1 265 ? 8.748 -9.413 -9.638 1.00 91.25 265 HIS A CA 1
ATOM 2126 C C . HIS A 1 265 ? 9.153 -10.576 -8.717 1.00 91.25 265 HIS A C 1
ATOM 2128 O O . HIS A 1 265 ? 9.639 -10.323 -7.601 1.00 91.25 265 HIS A O 1
ATOM 2134 N N . PRO A 1 266 ? 8.946 -11.836 -9.148 1.00 86.88 266 PRO A N 1
ATOM 2135 C CA . PRO A 1 266 ? 9.399 -12.989 -8.390 1.00 86.88 266 PRO A CA 1
ATOM 2136 C C . PRO A 1 266 ? 10.924 -12.979 -8.351 1.00 86.88 266 PRO A C 1
ATOM 2138 O O . PRO A 1 266 ? 11.577 -12.756 -9.368 1.00 86.88 266 PRO A O 1
ATOM 2141 N N . ILE A 1 267 ? 11.490 -13.221 -7.177 1.00 80.00 267 ILE A N 1
ATOM 2142 C CA . ILE A 1 267 ? 12.920 -13.482 -7.041 1.00 80.00 267 ILE A CA 1
ATOM 2143 C C . ILE A 1 267 ? 13.068 -14.958 -6.733 1.00 80.00 267 ILE A C 1
ATOM 2145 O O . ILE A 1 267 ? 12.187 -15.542 -6.110 1.00 80.00 267 ILE A O 1
ATOM 2149 N N . ASP A 1 268 ? 14.165 -15.552 -7.192 1.00 67.75 268 ASP A N 1
ATOM 2150 C CA . ASP A 1 268 ? 14.538 -16.914 -6.840 1.00 67.75 268 ASP A CA 1
ATOM 2151 C C . ASP A 1 268 ? 14.539 -17.076 -5.303 1.00 67.75 268 ASP A C 1
ATOM 2153 O O . ASP A 1 268 ? 15.379 -16.509 -4.588 1.00 67.75 268 ASP A O 1
ATOM 2157 N N . ASP A 1 269 ? 13.517 -17.793 -4.830 1.00 57.19 269 ASP A N 1
ATOM 2158 C CA . ASP A 1 269 ? 13.087 -17.958 -3.435 1.00 57.19 269 ASP A CA 1
ATOM 2159 C C . ASP A 1 269 ? 13.890 -19.051 -2.708 1.00 57.19 269 ASP A C 1
ATOM 2161 O O . ASP A 1 269 ? 13.562 -19.457 -1.598 1.00 57.19 269 ASP A O 1
ATOM 2165 N N . SER A 1 270 ? 14.974 -19.533 -3.322 1.00 60.69 270 SER A N 1
ATOM 2166 C CA . SER A 1 270 ? 15.848 -20.573 -2.764 1.00 60.69 270 SER A CA 1
ATOM 2167 C C . SER A 1 270 ? 16.561 -20.171 -1.464 1.00 60.69 270 SER A C 1
ATOM 2169 O O . SER A 1 270 ? 17.142 -21.025 -0.796 1.00 60.69 270 SER A O 1
ATOM 2171 N N . THR A 1 271 ? 16.514 -18.893 -1.075 1.00 60.78 271 THR A N 1
ATOM 2172 C CA . THR A 1 271 ? 17.137 -18.374 0.149 1.00 60.78 271 THR A CA 1
ATOM 2173 C C . THR A 1 271 ? 16.122 -17.634 1.023 1.00 60.78 271 THR A C 1
ATOM 2175 O O . THR A 1 271 ? 15.592 -16.609 0.591 1.00 60.78 271 THR A O 1
ATOM 2178 N N . GLU A 1 272 ? 15.940 -18.079 2.274 1.00 67.94 272 GLU A N 1
ATOM 2179 C CA . GLU A 1 272 ? 15.121 -17.403 3.308 1.00 67.94 272 GLU A CA 1
ATOM 2180 C C . GLU A 1 272 ? 15.729 -16.067 3.800 1.00 67.94 272 GLU A C 1
ATOM 2182 O O . GLU A 1 272 ? 15.134 -15.355 4.611 1.00 67.94 272 GLU A O 1
ATOM 2187 N N . ASP A 1 273 ? 16.920 -15.697 3.315 1.00 81.06 273 ASP A N 1
ATOM 2188 C CA . ASP A 1 273 ? 17.607 -14.463 3.696 1.00 81.06 273 ASP A CA 1
ATOM 2189 C C . ASP A 1 273 ? 16.914 -13.221 3.107 1.00 81.06 273 ASP A C 1
ATOM 2191 O O . ASP A 1 273 ? 17.124 -12.823 1.957 1.00 81.06 273 ASP A O 1
ATOM 2195 N N . VAL A 1 274 ? 16.117 -12.565 3.950 1.00 79.88 274 VAL A N 1
ATOM 2196 C CA . VAL A 1 274 ? 15.390 -11.326 3.640 1.00 79.88 274 VAL A CA 1
ATOM 2197 C C . VAL A 1 274 ? 16.314 -10.202 3.151 1.00 79.88 274 VAL A C 1
ATOM 2199 O O . VAL A 1 274 ? 15.912 -9.415 2.291 1.00 79.88 274 VAL A O 1
ATOM 2202 N N . GLN A 1 275 ? 17.543 -10.096 3.669 1.00 84.00 275 GLN A N 1
ATOM 2203 C CA . GLN A 1 275 ? 18.484 -9.060 3.235 1.00 84.00 275 GLN A CA 1
ATOM 2204 C C . GLN A 1 275 ? 18.996 -9.348 1.831 1.00 84.00 275 GLN A C 1
ATOM 2206 O O . GLN A 1 275 ? 18.987 -8.453 0.986 1.00 84.00 275 GLN A O 1
ATOM 2211 N N . LEU A 1 276 ? 19.370 -10.593 1.549 1.00 85.56 276 LEU A N 1
ATOM 2212 C CA . LEU A 1 276 ? 19.792 -10.982 0.208 1.00 85.56 276 LEU A CA 1
ATOM 2213 C C . LEU A 1 276 ? 18.678 -10.739 -0.820 1.00 85.56 276 LEU A C 1
ATOM 2215 O O . LEU A 1 276 ? 18.942 -10.197 -1.895 1.00 85.56 276 LEU A O 1
ATOM 2219 N N . GLN A 1 277 ? 17.426 -11.060 -0.477 1.00 86.00 277 GLN A N 1
ATOM 2220 C CA . GLN A 1 277 ? 16.275 -10.779 -1.340 1.00 86.00 277 GLN A CA 1
ATOM 2221 C C . GLN A 1 277 ? 16.109 -9.274 -1.608 1.00 86.00 277 GLN A C 1
ATOM 2223 O O .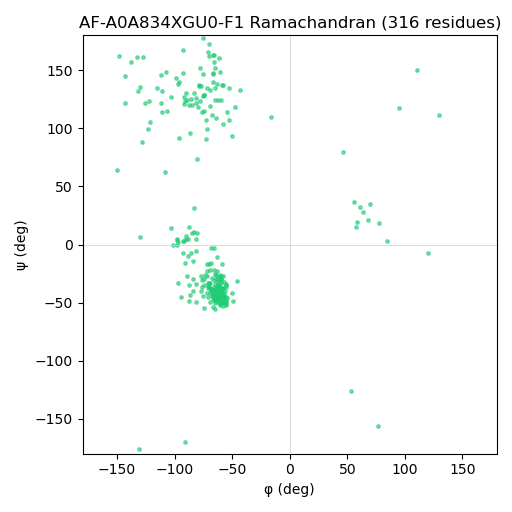 GLN A 1 277 ? 15.892 -8.865 -2.750 1.00 86.00 277 GLN A O 1
ATOM 2228 N N . LEU A 1 278 ? 16.270 -8.422 -0.589 1.00 89.62 278 LEU A N 1
ATOM 2229 C CA . LEU A 1 278 ? 16.230 -6.963 -0.752 1.00 89.62 278 LEU A CA 1
ATOM 2230 C C . LEU A 1 278 ? 17.348 -6.439 -1.662 1.00 89.62 278 LEU A C 1
ATOM 2232 O O . LEU A 1 278 ? 17.098 -5.568 -2.498 1.00 89.62 278 LEU A O 1
ATOM 2236 N N . TRP A 1 279 ? 18.561 -6.980 -1.538 1.00 90.44 279 TRP A N 1
ATOM 2237 C CA . TRP A 1 279 ? 19.681 -6.625 -2.411 1.00 90.44 279 TRP A CA 1
ATOM 2238 C C . TRP A 1 279 ? 19.425 -7.037 -3.863 1.00 90.44 279 TRP A C 1
ATOM 2240 O O . TRP A 1 279 ? 19.574 -6.207 -4.757 1.00 90.44 279 TRP A O 1
ATOM 2250 N N . LYS A 1 280 ? 18.907 -8.249 -4.102 1.00 91.69 280 LYS A N 1
ATOM 2251 C CA . LYS A 1 280 ? 18.486 -8.682 -5.445 1.00 91.69 280 LYS A CA 1
ATOM 2252 C C . LYS A 1 280 ? 17.437 -7.730 -6.045 1.00 91.69 280 LYS A C 1
ATOM 2254 O O . LYS A 1 280 ? 17.583 -7.311 -7.191 1.00 91.69 280 LYS A O 1
ATOM 2259 N N . ARG A 1 281 ? 16.418 -7.307 -5.274 1.00 93.94 281 ARG A N 1
ATOM 2260 C CA . ARG A 1 281 ? 15.424 -6.302 -5.731 1.00 93.94 281 ARG A CA 1
ATOM 2261 C C . ARG A 1 281 ? 16.079 -4.979 -6.111 1.00 93.94 281 ARG A C 1
ATOM 2263 O O . ARG A 1 281 ? 15.724 -4.390 -7.130 1.00 93.94 281 ARG A O 1
ATOM 2270 N N . ARG A 1 282 ? 17.023 -4.501 -5.299 1.00 94.62 282 ARG A N 1
ATOM 2271 C CA . ARG A 1 282 ? 17.766 -3.260 -5.555 1.00 94.62 282 ARG A CA 1
ATOM 2272 C C . ARG A 1 282 ? 18.540 -3.334 -6.867 1.00 94.62 282 ARG A C 1
ATOM 2274 O O . ARG A 1 282 ? 18.486 -2.387 -7.651 1.00 94.62 282 ARG A O 1
ATOM 2281 N N . ASP A 1 283 ? 19.224 -4.444 -7.114 1.00 93.25 283 ASP A N 1
ATOM 2282 C CA . ASP A 1 283 ? 20.034 -4.624 -8.317 1.00 93.25 283 ASP A CA 1
ATOM 2283 C C . ASP A 1 283 ? 19.157 -4.724 -9.571 1.00 93.25 283 ASP A C 1
ATOM 2285 O O . ASP A 1 283 ? 19.462 -4.094 -10.588 1.00 93.25 283 ASP A O 1
ATOM 2289 N N . VAL A 1 284 ? 18.010 -5.410 -9.478 1.00 94.06 284 VAL A N 1
ATOM 2290 C CA . VAL A 1 284 ? 16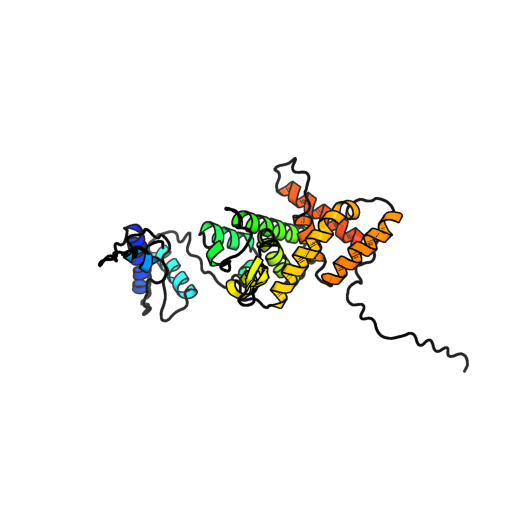.986 -5.433 -10.536 1.00 94.06 284 VAL A CA 1
ATOM 2291 C C . VAL A 1 284 ? 16.469 -4.025 -10.825 1.00 94.06 284 VAL A C 1
ATOM 2293 O O . VAL A 1 284 ? 16.485 -3.599 -11.979 1.00 94.06 284 VAL A O 1
ATOM 2296 N N . PHE A 1 285 ? 16.067 -3.275 -9.792 1.00 95.62 285 PHE A N 1
ATOM 2297 C CA . PHE A 1 285 ? 15.583 -1.903 -9.957 1.00 95.62 285 PHE A CA 1
ATOM 2298 C C . PHE A 1 285 ? 16.612 -1.041 -10.693 1.00 95.62 285 PHE A C 1
ATOM 2300 O O . PHE A 1 285 ? 16.281 -0.426 -11.703 1.00 95.62 285 PHE A O 1
ATOM 2307 N N . LYS A 1 286 ? 17.868 -1.031 -10.227 1.00 94.06 286 LYS A N 1
ATOM 2308 C CA . LYS A 1 286 ? 18.937 -0.214 -10.821 1.00 94.06 286 LYS A CA 1
ATOM 2309 C C . LYS A 1 286 ? 19.262 -0.622 -12.253 1.00 94.06 286 LYS A C 1
ATOM 2311 O O . LYS A 1 286 ? 19.511 0.242 -13.090 1.00 94.06 286 LYS A O 1
ATOM 2316 N N . SER A 1 287 ? 19.249 -1.919 -12.545 1.00 92.12 287 SER A N 1
ATOM 2317 C CA . SER A 1 287 ? 19.513 -2.429 -13.894 1.00 92.12 287 SER A CA 1
ATOM 2318 C C . SER A 1 287 ? 18.429 -1.982 -14.874 1.00 92.12 287 SER A C 1
ATOM 2320 O O . SER A 1 287 ? 18.740 -1.441 -15.937 1.00 92.12 287 SER A O 1
ATOM 2322 N N . VAL A 1 288 ? 17.158 -2.124 -14.485 1.00 92.56 288 VAL A N 1
ATOM 2323 C CA . VAL A 1 288 ? 16.016 -1.690 -15.300 1.00 92.56 288 VAL A CA 1
ATOM 2324 C C . VAL A 1 288 ? 15.989 -0.168 -15.443 1.00 92.56 288 VAL A C 1
ATOM 2326 O O . VAL A 1 288 ? 15.813 0.335 -16.552 1.00 92.56 288 VAL A O 1
ATOM 2329 N N . GLU A 1 289 ? 16.213 0.572 -14.355 1.00 93.12 289 GLU A N 1
ATOM 2330 C CA . GLU A 1 289 ? 16.282 2.036 -14.371 1.00 93.12 289 GLU A CA 1
ATOM 2331 C C . GLU A 1 289 ? 17.354 2.522 -15.354 1.00 93.12 289 GLU A C 1
ATOM 2333 O O . GLU A 1 289 ? 17.074 3.341 -16.231 1.00 93.12 289 GLU A O 1
ATOM 2338 N N . ASN A 1 290 ? 18.565 1.966 -15.265 1.00 90.25 290 ASN A N 1
ATOM 2339 C CA . ASN A 1 290 ? 19.662 2.298 -16.165 1.00 90.25 290 ASN A CA 1
ATOM 2340 C C . ASN A 1 290 ? 19.302 1.966 -17.621 1.00 90.25 290 ASN A C 1
ATOM 2342 O O . ASN A 1 290 ? 19.475 2.804 -18.506 1.00 90.25 290 ASN A O 1
ATOM 2346 N N . ARG A 1 291 ? 18.713 0.792 -17.892 1.00 87.50 291 ARG A N 1
ATOM 2347 C CA . ARG A 1 291 ? 18.292 0.434 -19.254 1.00 87.50 291 ARG A CA 1
ATOM 2348 C C . ARG A 1 291 ? 17.243 1.413 -19.798 1.00 87.50 291 ARG A C 1
ATOM 2350 O O . ARG A 1 291 ? 17.382 1.856 -20.937 1.00 87.50 291 ARG A O 1
ATOM 2357 N N . ILE A 1 292 ? 16.254 1.812 -19.000 1.00 87.81 292 ILE A N 1
ATOM 2358 C CA . ILE A 1 292 ? 15.226 2.797 -19.384 1.00 87.81 292 ILE A CA 1
ATOM 2359 C C . ILE A 1 292 ? 15.842 4.169 -19.697 1.00 87.81 292 ILE A C 1
ATOM 2361 O O . ILE A 1 292 ? 15.524 4.772 -20.727 1.00 87.81 292 ILE A O 1
ATOM 2365 N N . VAL A 1 293 ? 16.725 4.656 -18.825 1.00 86.19 293 VAL A N 1
ATOM 2366 C CA . VAL A 1 293 ? 17.317 5.995 -18.936 1.00 86.19 293 VAL A CA 1
ATOM 2367 C C . VAL A 1 293 ? 18.367 6.043 -20.044 1.00 86.19 293 VAL A C 1
ATOM 2369 O O . VAL A 1 293 ? 18.259 6.859 -20.955 1.00 86.19 293 VAL A O 1
ATOM 2372 N N . VAL A 1 294 ? 19.358 5.153 -19.993 1.00 81.94 294 VAL A N 1
ATOM 2373 C CA . VAL A 1 294 ? 20.569 5.222 -20.820 1.00 81.94 294 VAL A CA 1
ATOM 2374 C C . VAL A 1 294 ? 20.378 4.535 -22.167 1.00 81.94 294 VAL A C 1
ATOM 2376 O O . VAL A 1 294 ? 20.701 5.114 -23.200 1.00 81.94 294 VAL A O 1
ATOM 2379 N N . LYS A 1 295 ? 19.844 3.305 -22.186 1.00 74.25 295 LYS A N 1
ATOM 2380 C CA . LYS A 1 295 ? 19.744 2.522 -23.433 1.00 74.25 295 LYS A CA 1
ATOM 2381 C C . LYS A 1 295 ? 18.498 2.871 -24.247 1.00 74.25 295 LYS A C 1
ATOM 2383 O O . LYS A 1 295 ? 18.562 2.923 -25.471 1.00 74.25 295 LYS A O 1
ATOM 2388 N N . LEU A 1 296 ? 17.357 3.091 -23.591 1.00 80.25 296 LEU A N 1
ATOM 2389 C CA . LEU A 1 296 ? 16.094 3.389 -24.279 1.00 80.25 296 LEU A CA 1
ATOM 2390 C C . LEU A 1 296 ? 15.862 4.895 -24.490 1.00 80.25 296 LEU A C 1
ATOM 2392 O O . LEU A 1 296 ? 15.010 5.271 -25.305 1.00 80.25 296 LEU A O 1
ATOM 2396 N N . GLY A 1 297 ? 16.611 5.750 -23.780 1.00 76.81 297 GLY A N 1
ATOM 2397 C CA . GLY A 1 297 ? 16.515 7.209 -23.877 1.00 76.81 297 GLY A CA 1
ATOM 2398 C C . GLY A 1 297 ? 15.156 7.760 -23.438 1.00 76.81 297 GLY A C 1
ATOM 2399 O O . GLY A 1 297 ? 14.703 8.778 -23.961 1.00 76.81 297 GLY A O 1
ATOM 2400 N N . LEU A 1 298 ? 14.462 7.067 -22.528 1.00 77.19 298 LEU A N 1
ATOM 2401 C CA . LEU A 1 298 ? 13.088 7.393 -22.124 1.00 77.19 298 LEU A CA 1
ATOM 2402 C C . LEU A 1 298 ? 13.015 8.369 -20.937 1.00 77.19 298 LEU A C 1
ATOM 2404 O O . LEU A 1 298 ? 11.927 8.671 -20.457 1.00 77.19 298 LEU A O 1
ATOM 2408 N N . GLU A 1 299 ? 14.146 8.928 -20.498 1.00 66.56 299 GLU A N 1
ATOM 2409 C CA . GLU A 1 299 ? 14.186 9.939 -19.429 1.00 66.56 299 GLU A CA 1
ATOM 2410 C C . GLU A 1 299 ? 13.363 11.200 -19.777 1.00 66.56 299 GLU A C 1
ATOM 2412 O O . GLU A 1 299 ? 12.774 11.844 -18.909 1.00 66.56 299 GLU A O 1
ATOM 2417 N N . SER A 1 300 ? 13.270 11.516 -21.075 1.00 53.72 300 SER A N 1
ATOM 2418 C CA . SER A 1 300 ? 12.585 12.694 -21.628 1.00 53.72 300 SER A CA 1
ATOM 2419 C C . SER A 1 300 ? 11.075 12.526 -21.856 1.00 53.72 300 SER A C 1
ATOM 2421 O O . SER A 1 300 ? 10.444 13.414 -22.423 1.00 53.72 300 SER A O 1
ATOM 2423 N N . VAL A 1 301 ? 10.445 11.441 -21.379 1.00 51.41 301 VAL A N 1
ATOM 2424 C CA . VAL A 1 301 ? 8.964 11.346 -21.328 1.00 51.41 301 VAL A CA 1
ATOM 2425 C C . VAL A 1 301 ? 8.364 12.370 -20.336 1.00 51.41 301 VAL A C 1
ATOM 2427 O O . VAL A 1 301 ? 7.149 12.564 -20.287 1.00 51.41 301 VAL A O 1
ATOM 2430 N N . ARG A 1 302 ? 9.218 13.132 -19.631 1.00 43.53 302 ARG A N 1
ATOM 2431 C CA . ARG A 1 302 ? 8.928 14.487 -19.140 1.00 43.53 302 ARG A CA 1
ATOM 2432 C C . ARG A 1 302 ? 8.375 15.358 -20.282 1.00 43.53 302 ARG A C 1
ATOM 2434 O O . ARG A 1 302 ? 9.125 15.947 -21.049 1.00 43.53 302 ARG A O 1
ATOM 2441 N N . SER A 1 303 ? 7.048 15.417 -20.394 1.00 35.59 303 SER A N 1
ATOM 2442 C CA . SER A 1 303 ? 6.300 16.445 -21.130 1.00 35.59 303 SER A CA 1
ATOM 2443 C C . SER A 1 303 ? 6.825 16.774 -22.539 1.00 35.59 303 SER A C 1
ATOM 2445 O O . SER A 1 303 ? 7.426 17.823 -22.758 1.00 35.59 303 SER A O 1
ATOM 2447 N N . LYS A 1 304 ? 6.510 15.946 -23.540 1.00 33.59 304 LYS A N 1
ATOM 2448 C CA . LYS A 1 304 ? 6.325 16.477 -24.900 1.00 33.59 304 LYS A CA 1
ATOM 2449 C C . LYS A 1 304 ? 4.841 16.719 -25.132 1.00 33.59 304 LYS A C 1
ATOM 2451 O O . LYS A 1 304 ? 4.109 15.819 -25.539 1.00 33.59 304 LYS A O 1
ATOM 2456 N N . THR A 1 305 ? 4.406 17.939 -24.838 1.00 30.97 305 THR A N 1
ATOM 2457 C CA . THR A 1 305 ? 3.183 18.503 -25.411 1.00 30.97 305 THR A CA 1
ATOM 2458 C C . THR A 1 305 ? 3.398 18.590 -26.922 1.00 30.97 305 THR A C 1
ATOM 2460 O O . THR A 1 305 ? 4.405 19.130 -27.374 1.00 30.97 305 THR A O 1
ATOM 2463 N N . ILE A 1 306 ? 2.508 17.985 -27.704 1.00 39.22 306 ILE A N 1
ATOM 2464 C CA . ILE A 1 306 ? 2.511 18.114 -29.164 1.00 39.22 306 ILE A CA 1
ATOM 2465 C C . ILE A 1 306 ? 1.894 19.480 -29.504 1.00 39.22 306 ILE A C 1
ATOM 2467 O O . ILE A 1 306 ? 0.771 19.754 -29.089 1.00 39.22 306 ILE A O 1
ATOM 2471 N N . GLY A 1 307 ? 2.637 20.304 -30.247 1.00 36.47 307 GLY A N 1
ATOM 2472 C CA . GLY A 1 307 ? 2.297 21.667 -30.684 1.00 36.47 307 GLY A CA 1
ATOM 2473 C C . GLY A 1 307 ? 3.471 22.588 -30.342 1.00 36.47 307 GLY A C 1
ATOM 2474 O O . GLY A 1 307 ? 3.792 22.733 -29.174 1.00 36.47 307 GLY A O 1
ATOM 2475 N N . GLU A 1 308 ? 4.236 23.147 -31.274 1.00 29.27 308 GLU A N 1
ATOM 2476 C CA . GLU A 1 308 ? 3.831 23.827 -32.503 1.00 29.27 308 GLU A CA 1
ATOM 2477 C C . GLU A 1 308 ? 4.721 23.448 -33.696 1.00 29.27 308 GLU A C 1
ATOM 2479 O O . GLU A 1 308 ? 5.839 22.955 -33.549 1.00 29.27 308 GLU A O 1
ATOM 2484 N N . GLY A 1 309 ? 4.150 23.628 -34.885 1.00 32.78 309 GLY A N 1
ATOM 2485 C CA . GLY A 1 309 ? 4.696 23.181 -36.154 1.00 32.78 309 GLY A CA 1
ATOM 2486 C C . GLY A 1 309 ? 5.990 23.864 -36.579 1.00 32.78 309 GLY A C 1
ATOM 2487 O O . GLY A 1 309 ? 6.311 24.993 -36.214 1.00 32.78 309 GLY A O 1
ATOM 2488 N N . GLU A 1 310 ? 6.695 23.132 -37.430 1.00 37.22 310 GLU A N 1
ATOM 2489 C CA . GLU A 1 310 ? 7.732 23.631 -38.312 1.00 37.22 310 GLU A CA 1
ATOM 2490 C C . GLU A 1 310 ? 7.253 24.895 -39.041 1.00 37.22 310 GLU A C 1
ATOM 2492 O O . GLU A 1 310 ? 6.332 24.858 -39.854 1.00 37.22 310 GLU A O 1
ATOM 2497 N N . THR A 1 311 ? 7.939 26.010 -38.817 1.00 31.27 311 THR A N 1
ATOM 2498 C CA . THR A 1 311 ? 8.147 26.988 -39.884 1.00 31.27 311 THR A CA 1
ATOM 2499 C C . THR A 1 311 ? 9.626 27.293 -39.971 1.00 31.27 311 THR A C 1
ATOM 2501 O O . THR A 1 311 ? 10.141 28.226 -39.357 1.00 31.27 311 THR A O 1
ATOM 2504 N N . SER A 1 312 ? 10.305 26.481 -40.770 1.00 35.09 312 SER A N 1
ATOM 2505 C CA . SER A 1 312 ? 11.533 26.843 -41.457 1.00 35.09 312 SER A CA 1
ATOM 2506 C C . SER A 1 312 ? 11.260 28.123 -42.254 1.00 35.09 312 SER A C 1
ATOM 2508 O O . SER A 1 312 ? 10.472 28.121 -43.198 1.00 35.09 312 SER A O 1
ATOM 2510 N N . LYS A 1 313 ? 11.898 29.233 -41.884 1.00 33.78 313 LYS A N 1
ATOM 2511 C CA . LYS A 1 313 ? 12.160 30.321 -42.826 1.00 33.78 313 LYS A CA 1
ATOM 2512 C C . LYS A 1 313 ? 13.656 30.542 -42.887 1.00 33.78 313 LYS A C 1
ATOM 2514 O O . LYS A 1 313 ? 14.259 31.104 -41.976 1.00 33.78 313 LYS A O 1
ATOM 2519 N N . GLU A 1 314 ? 14.215 30.079 -43.996 1.00 39.06 314 GLU A N 1
ATOM 2520 C CA . GLU A 1 314 ? 15.446 30.590 -44.575 1.00 39.06 314 GLU A CA 1
ATOM 2521 C C . GLU A 1 314 ? 15.439 32.125 -44.544 1.00 39.06 314 GLU A C 1
ATOM 2523 O O . GLU A 1 314 ? 14.473 32.773 -44.957 1.00 39.06 31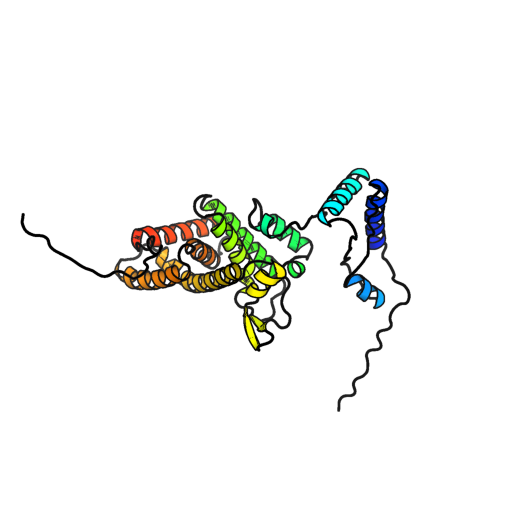4 GLU A O 1
ATOM 2528 N N . ARG A 1 315 ? 16.548 32.718 -44.102 1.00 32.78 315 ARG A N 1
ATOM 2529 C CA . ARG A 1 315 ? 16.975 34.030 -44.586 1.00 32.78 315 ARG A CA 1
ATOM 2530 C C . ARG A 1 315 ? 18.380 33.897 -45.141 1.00 32.78 315 ARG A C 1
ATOM 2532 O O . ARG A 1 315 ? 19.362 33.874 -44.409 1.00 32.78 315 ARG A O 1
ATOM 2539 N N . ILE A 1 316 ? 18.412 33.797 -46.461 1.00 39.22 316 ILE A N 1
ATOM 2540 C CA . ILE A 1 316 ? 19.534 34.158 -47.315 1.00 39.22 316 ILE A CA 1
ATOM 2541 C C . ILE A 1 316 ? 19.507 35.687 -47.470 1.00 39.22 316 ILE A C 1
ATOM 2543 O O . ILE A 1 316 ? 18.445 36.246 -47.738 1.00 39.22 316 ILE A O 1
ATOM 2547 N N . GLY A 1 317 ? 20.677 36.324 -47.378 1.00 39.94 317 GLY A N 1
ATOM 2548 C CA . GLY A 1 317 ? 20.990 37.560 -48.105 1.00 39.94 317 GLY A CA 1
ATOM 2549 C C . GLY A 1 317 ? 20.758 38.884 -47.374 1.00 39.94 317 GLY A C 1
ATOM 2550 O O . GLY A 1 317 ? 19.624 39.255 -47.076 1.00 39.94 317 GLY A O 1
ATOM 2551 N N . GLY A 1 318 ? 21.858 39.617 -47.180 1.00 32.47 318 GLY A N 1
ATOM 2552 C CA . GLY A 1 318 ? 21.931 40.988 -46.681 1.00 32.47 318 GLY A CA 1
ATOM 2553 C C . GLY A 1 318 ? 23.340 41.305 -46.222 1.00 32.47 318 GLY A C 1
ATOM 2554 O O . GLY A 1 318 ? 23.541 41.274 -44.991 1.00 32.47 318 GLY A O 1
#

Radius of gyration: 26.62 Å; Cα contacts (8 Å, |Δi|>4): 322; chains: 1; bounding box: 66×62×88 Å

Mean predicted aligned error: 15.97 Å

InterPro domains:
  IPR002646 Poly A polymerase, head domain [PF01743] (41-95)
  IPR043519 Nucleotidyltransferase superfamily [G3DSA:3.30.460.10] (8-127)
  IPR043519 Nucleotidyltransferase superfamily [SSF81301] (20-90)

Secondary structure (DSSP, 8-state):
------------SSPPPPHHHHHHHHHHHHHHHHHT--PPEEEETHHHHHHHTT------EEEESSS-HHHHHHHHHHHHHHTT---TT------HHHHHTSS-HHHHHHHHHHTTTHHHHTPPPTTEESPPPTTHHHHHHHHHHHHHHHHHHH-TTSS-HHHHHHHHHHHHTGGGTT-EEE-TT--EEEHHHHIIIIIS---HHHHHHHHHHHHHHHHHGGGHHHHHS---TTHHHHHHHHHHHHHHHHGGGHHHHHHHHHHHS----S---HHHHHHHHHHHHHHHHHIIIIIS-GGGGS----------------

Sequence (318 aa):
MRAYSPLRYQVKDKIEVSDLEKKIFDRLLGTLSKFGLQTQLRVAGGWVRDKLLGKECNHIDIALDNMMGSEFVEKVRDYLLYIGEDAQGVCVIEKIDLKISGNQPVKAMAQICDLTLFRTVFSLPPGFEPPIADGCERLCITYLDTAWRLIQLLGESTFTDEEKRIAMYTALLLPLRNTTYRDKKAKHIPVMNWIIRESLKRKAKDAEMVLDFHRASCELMPLIPCLASNEDVLECSRLRVMTGFLLREVKEFWRVALLISTLLHPIDDSTEDVQLQLWKRRDVFKSVENRIVVKLGLESVRSKTIGEGETSKERIGG